Protein AF-0000000076746349 (afdb_homodimer)

Structure (mmCIF, N/CA/C/O backbone):
data_AF-0000000076746349-model_v1
#
loop_
_entity.id
_entity.type
_entity.pdbx_description
1 polymer 'Uncharacterized protein'
#
loop_
_atom_site.group_PDB
_atom_site.id
_atom_site.type_symbol
_atom_site.label_atom_id
_atom_site.label_alt_id
_atom_site.label_comp_id
_atom_site.label_asym_id
_atom_site.label_entity_id
_atom_site.label_seq_id
_atom_site.pdbx_PDB_ins_code
_atom_site.Cartn_x
_atom_site.Cartn_y
_atom_site.Cartn_z
_atom_site.occupancy
_atom_site.B_iso_or_equiv
_atom_site.auth_seq_id
_atom_site.auth_comp_id
_atom_site.auth_asym_id
_atom_site.auth_atom_id
_atom_site.pdbx_PDB_model_num
ATOM 1 N N . MET A 1 1 ? 0.681 9.453 -6.449 1 87.06 1 MET A N 1
ATOM 2 C CA . MET A 1 1 ? 1.159 9.273 -5.082 1 87.06 1 MET A CA 1
ATOM 3 C C . MET A 1 1 ? 0.667 10.398 -4.18 1 87.06 1 MET A C 1
ATOM 5 O O . MET A 1 1 ? 0.615 11.555 -4.598 1 87.06 1 MET A O 1
ATOM 9 N N . ARG A 1 2 ? 0.212 10.047 -2.965 1 94.62 2 ARG A N 1
ATOM 10 C CA . ARG A 1 2 ? -0.227 11.023 -1.977 1 94.62 2 ARG A CA 1
ATOM 11 C C . ARG A 1 2 ? 0.853 11.266 -0.928 1 94.62 2 ARG A C 1
ATOM 13 O O . ARG A 1 2 ? 1.849 10.547 -0.876 1 94.62 2 ARG A O 1
ATOM 20 N N . TYR A 1 3 ? 0.626 12.414 -0.069 1 97.38 3 TYR A N 1
ATOM 21 C CA . TYR A 1 3 ? 1.708 12.758 0.847 1 97.38 3 TYR A CA 1
ATOM 22 C C . TYR A 1 3 ? 1.157 13.25 2.182 1 97.38 3 TYR A C 1
ATOM 24 O O . TYR A 1 3 ? 0.207 14.031 2.219 1 97.38 3 TYR A O 1
ATOM 32 N N . LEU A 1 4 ? 1.759 12.781 3.188 1 97.56 4 LEU A N 1
ATOM 33 C CA . LEU A 1 4 ? 1.551 13.336 4.52 1 97.56 4 LEU A CA 1
ATOM 34 C C . LEU A 1 4 ? 2.557 14.453 4.809 1 97.56 4 LEU A C 1
ATOM 36 O O . LEU A 1 4 ? 3.691 14.406 4.328 1 97.56 4 LEU A O 1
ATOM 40 N N . LEU A 1 5 ? 2.16 15.414 5.562 1 97.12 5 LEU A N 1
ATOM 41 C CA . LEU A 1 5 ? 3.043 16.469 6.059 1 97.12 5 LEU A CA 1
ATOM 42 C C . LEU A 1 5 ? 3.467 16.188 7.496 1 97.12 5 LEU A C 1
ATOM 44 O O . LEU A 1 5 ? 2.621 15.938 8.359 1 97.12 5 LEU A O 1
ATOM 48 N N . THR A 1 6 ? 4.754 16.219 7.703 1 97.19 6 THR A N 1
ATOM 49 C CA . THR A 1 6 ? 5.254 15.852 9.023 1 97.19 6 THR A CA 1
ATOM 50 C C . THR A 1 6 ? 6.309 16.844 9.5 1 97.19 6 THR A C 1
ATOM 52 O O . THR A 1 6 ? 6.832 17.625 8.711 1 97.19 6 THR A O 1
ATOM 55 N N . THR A 1 7 ? 6.566 16.812 10.797 1 96.69 7 THR A N 1
ATOM 56 C CA . THR A 1 7 ? 7.699 17.547 11.344 1 96.69 7 THR A CA 1
ATOM 57 C C . THR A 1 7 ? 9.016 16.906 10.93 1 96.69 7 THR A C 1
ATOM 59 O O . THR A 1 7 ? 9.031 15.82 10.352 1 96.69 7 THR A O 1
ATOM 62 N N . VAL A 1 8 ? 10.141 17.547 11.188 1 93.88 8 VAL A N 1
ATOM 63 C CA . VAL A 1 8 ? 11.445 17.125 10.68 1 93.88 8 VAL A CA 1
ATOM 64 C C . VAL A 1 8 ? 12.109 16.172 11.664 1 93.88 8 VAL A C 1
ATOM 66 O O . VAL A 1 8 ? 13.148 15.578 11.367 1 93.88 8 VAL A O 1
ATOM 69 N N . HIS A 1 9 ? 11.484 15.859 12.727 1 90.06 9 HIS A N 1
ATOM 70 C CA . HIS A 1 9 ? 12.039 14.977 13.742 1 90.06 9 HIS A CA 1
ATOM 71 C C . HIS A 1 9 ? 12.18 13.555 13.219 1 90.06 9 HIS A C 1
ATOM 73 O O . HIS A 1 9 ? 11.523 13.18 12.242 1 90.06 9 HIS A O 1
ATOM 79 N N . ARG A 1 10 ? 13.047 12.734 13.883 1 87.38 10 ARG A N 1
ATOM 80 C CA . ARG A 1 10 ? 13.25 11.344 13.5 1 87.38 10 ARG A CA 1
ATOM 81 C C . ARG A 1 10 ? 11.945 10.555 13.562 1 87.38 10 ARG A C 1
ATOM 83 O O . ARG A 1 10 ? 11.586 9.875 12.609 1 87.38 10 ARG A O 1
ATOM 90 N N . ILE A 1 11 ? 11.391 10.656 14.773 1 91 11 ILE A N 1
ATOM 91 C CA . ILE A 1 11 ? 10.016 10.18 14.859 1 91 11 ILE A CA 1
ATOM 92 C C . ILE A 1 11 ? 9.055 11.336 14.586 1 91 11 ILE A C 1
ATOM 94 O O . ILE A 1 11 ? 8.891 12.234 15.422 1 91 11 ILE A O 1
ATOM 98 N N . PRO A 1 12 ? 8.461 11.266 13.422 1 95.25 12 PRO A N 1
ATOM 99 C CA . PRO A 1 12 ? 7.73 12.453 12.984 1 95.25 12 PRO A CA 1
ATOM 100 C C . PRO A 1 12 ? 6.418 12.648 13.734 1 95.25 12 PRO A C 1
ATOM 102 O O . PRO A 1 12 ? 5.824 11.68 14.219 1 95.25 12 PRO A O 1
ATOM 105 N N . LYS A 1 13 ? 6.059 13.844 13.922 1 97.19 13 LYS A N 1
ATOM 106 C CA . LYS A 1 13 ? 4.684 14.242 14.203 1 97.19 13 LYS A CA 1
ATOM 107 C C . LYS A 1 13 ? 3.965 14.664 12.922 1 97.19 13 LYS A C 1
ATOM 109 O O . LYS A 1 13 ? 4.605 14.969 11.914 1 97.19 13 LYS A O 1
ATOM 114 N N . PHE A 1 14 ? 2.658 14.633 12.953 1 97.94 14 PHE A N 1
ATOM 115 C CA . PHE A 1 14 ? 1.919 14.82 11.711 1 97.94 14 PHE A CA 1
ATOM 116 C C . PHE A 1 14 ? 1.098 16.109 11.758 1 97.94 14 PHE A C 1
ATOM 118 O O . PHE A 1 14 ? 0.479 16.422 12.781 1 97.94 14 PHE A O 1
ATOM 125 N N . TYR A 1 15 ? 1.071 16.828 10.672 1 96.75 15 TYR A N 1
ATOM 126 C CA . TYR A 1 15 ? 0.277 18.047 10.594 1 96.75 15 TYR A CA 1
ATOM 127 C C . TYR A 1 15 ? -1.139 17.75 10.109 1 96.75 15 TYR A C 1
ATOM 129 O O . TYR A 1 15 ? -1.328 17.031 9.133 1 96.75 15 TYR A O 1
ATOM 137 N N . LYS A 1 16 ? -2.084 18.375 10.773 1 95.5 16 LYS A N 1
ATOM 138 C CA . LYS A 1 16 ? -3.443 18.469 10.25 1 95.5 16 LYS A CA 1
ATOM 139 C C . LYS A 1 16 ? -3.551 19.578 9.203 1 95.5 16 LYS A C 1
ATOM 141 O O . LYS A 1 16 ? -2.629 20.391 9.047 1 95.5 16 LYS A O 1
ATOM 146 N N . PRO A 1 17 ? -4.66 19.562 8.523 1 93.06 17 PRO A N 1
ATOM 147 C CA . PRO A 1 17 ? -4.816 20.609 7.504 1 93.06 17 PRO A CA 1
ATOM 148 C C . PRO A 1 17 ? -4.785 22.016 8.094 1 93.06 17 PRO A C 1
ATOM 150 O O . PRO A 1 17 ? -4.453 22.969 7.387 1 93.06 17 PRO A O 1
ATOM 153 N N . ASP A 1 18 ? -5.023 22.172 9.336 1 92.81 18 ASP A N 1
ATOM 154 C CA . ASP A 1 18 ? -5.078 23.5 9.953 1 92.81 18 ASP A CA 1
ATOM 155 C C . ASP A 1 18 ? -3.74 23.859 10.602 1 92.81 18 ASP A C 1
ATOM 157 O O . ASP A 1 18 ? -3.613 24.906 11.227 1 92.81 18 ASP A O 1
ATOM 161 N N . GLY A 1 19 ? -2.869 22.969 10.531 1 93.25 19 GLY A N 1
ATOM 162 C CA . GLY A 1 19 ? -1.534 23.25 11.023 1 93.25 19 GLY A CA 1
ATOM 163 C C . GLY A 1 19 ? -1.271 22.672 12.406 1 93.25 19 GLY A C 1
ATOM 164 O O . GLY A 1 19 ? -0.132 22.672 12.875 1 93.25 19 GLY A O 1
ATOM 165 N N . SER A 1 20 ? -2.363 22.234 13.062 1 95.75 20 SER A N 1
ATOM 166 C CA . SER A 1 20 ? -2.139 21.594 14.352 1 95.75 20 SER A CA 1
ATOM 167 C C . SER A 1 20 ? -1.398 20.266 14.188 1 95.75 20 SER A C 1
ATOM 169 O O . SER A 1 20 ? -1.415 19.672 13.109 1 95.75 20 SER A O 1
ATOM 171 N N . ILE A 1 21 ? -0.766 19.812 15.297 1 96.44 21 ILE A N 1
ATOM 172 C CA . ILE A 1 21 ? 0.129 18.656 15.219 1 96.44 21 ILE A CA 1
ATOM 173 C C . ILE A 1 21 ? -0.468 17.484 16 1 96.44 21 ILE A C 1
ATOM 175 O O . ILE A 1 21 ? -1.033 17.672 17.078 1 96.44 21 ILE A O 1
ATOM 179 N N . VAL A 1 22 ? -0.381 16.344 15.414 1 97.5 22 VAL A N 1
ATOM 180 C CA . VAL A 1 22 ? -0.792 15.094 16.047 1 97.5 22 VAL A CA 1
ATOM 181 C C . VAL A 1 22 ? 0.432 14.211 16.297 1 97.5 22 VAL A C 1
ATOM 183 O O . VAL A 1 22 ? 1.255 14.016 15.391 1 97.5 22 VAL A O 1
ATOM 186 N N . GLU A 1 23 ? 0.512 13.82 17.578 1 95.69 23 GLU A N 1
ATOM 187 C CA . GLU A 1 23 ? 1.526 12.828 17.922 1 95.69 23 GLU A CA 1
ATOM 188 C C . GLU A 1 23 ? 0.912 11.445 18.094 1 95.69 23 GLU A C 1
ATOM 190 O O . GLU A 1 23 ? -0.078 11.281 18.812 1 95.69 23 GLU A O 1
ATOM 195 N N . LEU A 1 24 ? 1.424 10.547 17.281 1 95.06 24 LEU A N 1
ATOM 196 C CA . LEU A 1 24 ? 0.91 9.188 17.312 1 95.06 24 LEU A CA 1
ATOM 197 C C . LEU A 1 24 ? 2.051 8.172 17.312 1 95.06 24 LEU A C 1
ATOM 199 O O . LEU A 1 24 ? 3.006 8.312 16.547 1 95.06 24 LEU A O 1
ATOM 203 N N . GLU A 1 25 ? 1.941 7.277 18.266 1 93.94 25 GLU A N 1
ATOM 204 C CA . GLU A 1 25 ? 2.92 6.191 18.266 1 93.94 25 GLU A CA 1
ATOM 205 C C . GLU A 1 25 ? 2.584 5.141 17.219 1 93.94 25 GLU A C 1
ATOM 207 O O . GLU A 1 25 ? 1.577 4.438 17.328 1 93.94 25 GLU A O 1
ATOM 212 N N . LEU A 1 26 ? 3.426 5.129 16.203 1 95 26 LEU A N 1
ATOM 213 C CA . LEU A 1 26 ? 3.264 4.137 15.148 1 95 26 LEU A CA 1
ATOM 214 C C . LEU A 1 26 ? 4.27 3 15.312 1 95 26 LEU A C 1
ATOM 216 O O . LEU A 1 26 ? 5.242 3.133 16.062 1 95 26 LEU A O 1
ATOM 220 N N . ASP A 1 27 ? 3.963 1.914 14.719 1 93.25 27 ASP A N 1
ATOM 221 C CA . ASP A 1 27 ? 4.844 0.751 14.75 1 93.25 27 ASP A CA 1
ATOM 222 C C . ASP A 1 27 ? 5.887 0.817 13.641 1 93.25 27 ASP A C 1
ATOM 224 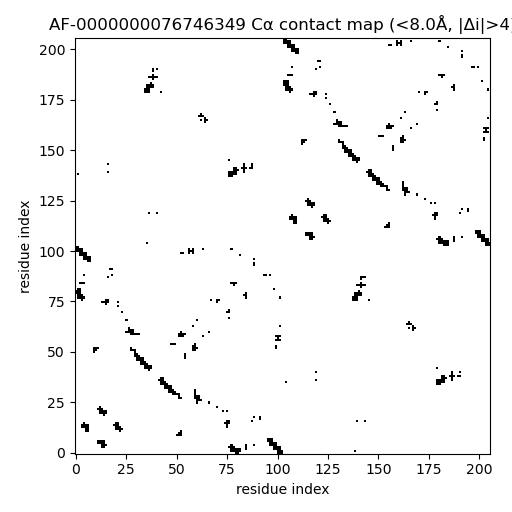O O . ASP A 1 27 ? 5.727 0.176 12.594 1 93.25 27 ASP A O 1
ATOM 228 N N . TYR A 1 28 ? 6.969 1.535 13.898 1 94.19 28 TYR A N 1
ATOM 229 C CA . TYR A 1 28 ? 8.039 1.699 12.922 1 94.19 28 TYR A CA 1
ATOM 230 C C . TYR A 1 28 ? 8.922 0.458 12.867 1 94.19 28 TYR A C 1
ATOM 232 O O . TYR A 1 28 ? 9.156 -0.192 13.891 1 94.19 28 TYR A O 1
ATOM 240 N N . LEU A 1 29 ? 9.398 0.268 11.695 1 92.06 29 LEU A N 1
ATOM 241 C CA . LEU A 1 29 ? 10.297 -0.857 11.461 1 92.06 29 LEU A CA 1
ATOM 242 C C . LEU A 1 29 ? 11.688 -0.371 11.047 1 92.06 29 LEU A C 1
ATOM 244 O O . LEU A 1 29 ? 11.812 0.632 10.344 1 92.06 29 LEU A O 1
ATOM 248 N N . GLU A 1 30 ? 12.688 -1.033 11.492 1 90.75 30 GLU A N 1
ATOM 249 C CA . GLU A 1 30 ? 14.047 -0.706 11.07 1 90.75 30 GLU A CA 1
ATOM 250 C C . GLU A 1 30 ? 14.312 -1.209 9.656 1 90.75 30 GLU A C 1
ATOM 252 O O . GLU A 1 30 ? 15.18 -0.677 8.953 1 90.75 30 GLU A O 1
ATOM 257 N N . ASN A 1 31 ? 13.586 -2.271 9.367 1 90.31 31 ASN A N 1
ATOM 258 C CA . ASN A 1 31 ? 13.75 -2.832 8.031 1 90.31 31 ASN A CA 1
ATOM 259 C C . ASN A 1 31 ? 12.445 -3.439 7.52 1 90.31 31 ASN A C 1
ATOM 261 O O . ASN A 1 31 ? 11.586 -3.83 8.312 1 90.31 31 ASN A O 1
ATOM 265 N N . LYS A 1 32 ? 12.289 -3.367 6.156 1 88.56 32 LYS A N 1
ATOM 266 C CA . LYS A 1 32 ? 11.234 -4.062 5.434 1 88.56 32 LYS A CA 1
ATOM 267 C C . LYS A 1 32 ? 11.805 -4.93 4.316 1 88.56 32 LYS A C 1
ATOM 269 O O . LYS A 1 32 ? 12.75 -4.523 3.629 1 88.56 32 LYS A O 1
ATOM 274 N N . THR A 1 33 ? 11.328 -6.105 4.277 1 89.25 33 THR A N 1
ATOM 275 C CA . THR A 1 33 ? 11.766 -6.984 3.197 1 89.25 33 THR A CA 1
ATOM 276 C C . THR A 1 33 ? 10.703 -7.062 2.104 1 89.25 33 THR A C 1
ATOM 278 O O . THR A 1 33 ? 9.539 -7.34 2.381 1 89.25 33 THR A O 1
ATOM 281 N N . ILE A 1 34 ? 11.141 -6.715 0.921 1 88.31 34 ILE A N 1
ATOM 282 C CA . ILE A 1 34 ? 10.266 -6.848 -0.244 1 88.31 34 ILE A CA 1
ATOM 283 C C . ILE A 1 34 ? 10.703 -8.047 -1.08 1 88.31 34 ILE A C 1
ATOM 285 O O . ILE A 1 34 ? 11.852 -8.109 -1.535 1 88.31 34 ILE A O 1
ATOM 289 N N . SER A 1 35 ? 9.797 -8.984 -1.223 1 93.25 35 SER A N 1
ATOM 290 C CA . SER A 1 35 ? 10.078 -10.188 -1.996 1 93.25 35 SER A CA 1
ATOM 291 C C . SER A 1 35 ? 9.352 -10.172 -3.332 1 93.25 35 SER A C 1
ATOM 293 O O . SER A 1 35 ? 8.188 -9.773 -3.402 1 93.25 35 SER A O 1
ATOM 295 N N . SER A 1 36 ? 10.062 -10.477 -4.355 1 95.5 36 SER A N 1
ATOM 296 C CA . SER A 1 36 ? 9.445 -1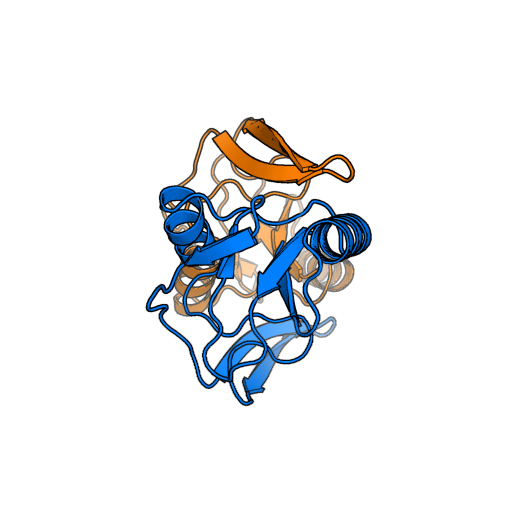0.531 -5.676 1 95.5 36 SER A CA 1
ATOM 297 C C . SER A 1 36 ? 10.141 -11.555 -6.57 1 95.5 36 SER A C 1
ATOM 299 O O . SER A 1 36 ? 11.297 -11.906 -6.332 1 95.5 36 SER A O 1
ATOM 301 N N . ILE A 1 37 ? 9.445 -12.047 -7.559 1 95.81 37 ILE A N 1
ATOM 302 C CA . ILE A 1 37 ? 9.969 -12.977 -8.547 1 95.81 37 ILE A CA 1
ATOM 303 C C . ILE A 1 37 ? 10.367 -12.219 -9.812 1 95.81 37 ILE A C 1
ATOM 305 O O . ILE A 1 37 ? 9.578 -11.445 -10.352 1 95.81 37 ILE A O 1
ATOM 309 N N . ASP A 1 38 ? 11.555 -12.469 -10.305 1 92.19 38 ASP A N 1
ATOM 310 C CA . ASP A 1 38 ? 12.031 -11.727 -11.469 1 92.19 38 ASP A CA 1
ATOM 311 C C . ASP A 1 38 ? 11.633 -12.43 -12.766 1 92.19 38 ASP A C 1
ATOM 313 O O . ASP A 1 38 ? 10.875 -13.398 -12.742 1 92.19 38 ASP A O 1
ATOM 317 N N . GLU A 1 39 ? 12.102 -11.93 -13.875 1 87.44 39 GLU A N 1
ATOM 318 C CA . GLU A 1 39 ? 11.695 -12.391 -15.203 1 87.44 39 GLU A CA 1
ATOM 319 C C . GLU A 1 39 ? 12.18 -13.812 -15.461 1 87.44 39 GLU A C 1
ATOM 321 O O . GLU A 1 39 ? 11.664 -14.5 -16.344 1 87.44 39 GLU A O 1
ATOM 326 N N . HIS A 1 40 ? 13.18 -14.227 -14.734 1 87.06 40 HIS A N 1
ATOM 327 C CA . HIS A 1 40 ? 13.742 -15.562 -14.922 1 87.06 40 HIS A CA 1
ATOM 328 C C . HIS A 1 40 ? 13.141 -16.562 -13.93 1 87.06 40 HIS A C 1
ATOM 330 O O . HIS A 1 40 ? 13.531 -17.719 -13.906 1 87.06 40 HIS A O 1
ATOM 336 N N . GLY A 1 41 ? 12.18 -16.047 -13.117 1 86.19 41 GLY A N 1
ATOM 337 C CA . GLY A 1 41 ? 11.492 -16.922 -12.18 1 86.19 41 GLY A CA 1
ATOM 338 C C . GLY A 1 41 ? 12.211 -17.078 -10.859 1 86.19 41 GLY A C 1
ATOM 339 O O . GLY A 1 41 ? 11.875 -17.953 -10.055 1 86.19 41 GLY A O 1
ATOM 340 N N . HIS A 1 42 ? 13.148 -16.156 -10.656 1 92.06 42 HIS A N 1
ATOM 341 C CA . HIS A 1 42 ? 13.922 -16.234 -9.422 1 92.06 42 HIS A CA 1
ATOM 342 C C . HIS A 1 42 ? 13.328 -15.32 -8.352 1 92.06 42 HIS A C 1
ATOM 344 O O . HIS A 1 42 ? 13 -14.164 -8.625 1 92.06 42 HIS A O 1
ATOM 350 N N . LEU A 1 43 ? 13.219 -15.898 -7.176 1 94 43 LEU A N 1
ATOM 351 C CA . LEU A 1 43 ? 12.742 -15.133 -6.027 1 94 43 LEU A CA 1
ATOM 352 C C . LEU A 1 43 ? 13.852 -14.258 -5.457 1 94 43 LEU A C 1
ATOM 354 O O . LEU A 1 43 ? 14.945 -14.75 -5.16 1 94 43 LEU A O 1
ATOM 358 N N . ASN A 1 44 ? 13.602 -13.031 -5.441 1 94.5 44 ASN A N 1
ATOM 359 C CA . ASN A 1 44 ? 14.531 -12.062 -4.875 1 94.5 44 ASN A CA 1
ATOM 360 C C . ASN A 1 44 ? 13.953 -11.391 -3.631 1 94.5 44 ASN A C 1
ATOM 362 O O . ASN A 1 44 ? 12.758 -11.07 -3.588 1 94.5 44 ASN A O 1
ATOM 366 N N . HIS A 1 45 ? 14.734 -11.289 -2.598 1 93.06 45 HIS A N 1
ATOM 367 C CA . HIS A 1 45 ? 14.398 -10.562 -1.379 1 93.06 45 HIS A CA 1
ATOM 368 C C . HIS A 1 45 ? 15.242 -9.297 -1.25 1 93.06 45 HIS A C 1
ATOM 370 O O . HIS A 1 45 ? 16.469 -9.359 -1.252 1 93.06 45 HIS A O 1
ATOM 376 N N . VAL A 1 46 ? 14.586 -8.203 -1.271 1 89.56 46 VAL A N 1
ATOM 377 C CA . VAL A 1 46 ? 15.273 -6.93 -1.091 1 89.56 46 VAL A CA 1
ATOM 378 C C . VAL A 1 46 ? 14.969 -6.367 0.295 1 89.56 46 VAL A C 1
ATOM 380 O O . VAL A 1 46 ? 13.805 -6.191 0.657 1 89.56 46 VAL A O 1
ATOM 383 N N . LYS A 1 47 ? 15.953 -6.238 1.058 1 91.19 47 LYS A N 1
ATOM 384 C CA . LYS A 1 47 ? 15.805 -5.629 2.375 1 91.19 47 LYS A CA 1
ATOM 385 C C . LYS A 1 47 ? 16 -4.117 2.309 1 91.19 47 LYS A C 1
ATOM 387 O O . LYS A 1 47 ? 17.047 -3.643 1.846 1 91.19 47 LYS A O 1
ATOM 392 N N . ILE A 1 48 ? 14.969 -3.48 2.607 1 88.06 48 ILE A N 1
ATOM 393 C CA . ILE A 1 48 ? 15.023 -2.025 2.697 1 88.06 48 ILE A CA 1
ATOM 394 C C . ILE A 1 48 ? 15.211 -1.606 4.152 1 88.06 48 ILE A C 1
ATOM 396 O O . ILE A 1 48 ? 14.359 -1.881 5.004 1 88.06 48 ILE A O 1
ATOM 400 N N . GLY A 1 49 ? 16.344 -1.153 4.453 1 86.31 49 GLY A N 1
ATOM 401 C CA . GLY A 1 49 ? 16.641 -0.765 5.82 1 86.31 49 GLY A CA 1
ATOM 402 C C . GLY A 1 49 ? 17.188 0.643 5.934 1 86.31 49 GLY A C 1
ATOM 403 O O . GLY A 1 49 ? 17.766 1.173 4.973 1 86.31 49 GLY A O 1
ATOM 404 N N . GLY A 1 50 ? 17 1.264 6.879 1 84.88 50 GLY A N 1
ATOM 405 C CA . GLY A 1 50 ? 17.469 2.604 7.195 1 84.88 50 GLY A CA 1
ATOM 406 C C . GLY A 1 50 ? 16.812 3.195 8.422 1 84.88 50 GLY A C 1
ATOM 407 O O . GLY A 1 50 ? 16.172 2.479 9.195 1 84.88 50 GLY A O 1
ATOM 408 N N . THR A 1 51 ? 17.047 4.414 8.648 1 85.25 51 THR A N 1
ATOM 409 C CA . THR A 1 51 ? 16.453 5.109 9.781 1 85.25 51 THR A CA 1
ATOM 410 C C . THR A 1 51 ? 15.023 5.539 9.469 1 85.25 51 THR A C 1
ATOM 412 O O . THR A 1 51 ? 14.781 6.227 8.469 1 85.25 51 THR A O 1
ATOM 415 N N . PRO A 1 52 ? 14.133 4.949 10.32 1 86.25 52 PRO A N 1
ATOM 416 C CA . PRO A 1 52 ? 12.773 5.457 10.117 1 86.25 52 PRO A CA 1
ATOM 417 C C . PRO A 1 52 ? 12.719 6.98 10.07 1 86.25 52 PRO A C 1
ATOM 419 O O . PRO A 1 52 ? 13.617 7.652 10.57 1 86.25 52 PRO A O 1
ATOM 422 N N . PRO A 1 53 ? 11.656 7.695 9.336 1 92.25 53 PRO A N 1
ATOM 423 C CA . PRO A 1 53 ? 10.375 7.043 9.039 1 92.25 53 PRO A CA 1
ATOM 424 C C . PRO A 1 53 ? 10.32 6.465 7.625 1 92.25 53 PRO A C 1
ATOM 426 O O . PRO A 1 53 ? 9.453 5.645 7.32 1 92.25 53 PRO A O 1
ATOM 429 N N . CYS A 1 54 ? 11.305 6.961 6.684 1 92.38 54 CYS A N 1
ATOM 430 C CA . CYS A 1 54 ? 11.211 6.547 5.289 1 92.38 54 CYS A CA 1
ATOM 431 C C . CYS A 1 54 ? 12.586 6.215 4.727 1 92.38 54 CYS A C 1
ATOM 433 O O . CYS A 1 54 ? 13.578 6.844 5.094 1 92.38 54 CYS A O 1
ATOM 435 N N . VAL A 1 55 ? 12.633 5.273 3.914 1 89.56 55 VAL A N 1
ATOM 436 C CA . VAL A 1 55 ? 13.766 5.016 3.025 1 89.56 55 VAL A CA 1
ATOM 437 C C . VAL A 1 55 ? 13.305 5.086 1.572 1 89.56 55 VAL A C 1
ATOM 439 O O . VAL A 1 55 ? 12.508 4.258 1.123 1 89.56 55 VAL A O 1
ATOM 442 N N . GLY A 1 56 ? 13.805 6.129 0.917 1 84.44 56 GLY A N 1
ATOM 443 C CA . GLY A 1 56 ? 13.195 6.387 -0.378 1 84.44 56 GLY A CA 1
ATOM 444 C C . GLY A 1 56 ? 11.711 6.688 -0.292 1 84.44 56 GLY A C 1
ATOM 445 O O . GLY A 1 56 ? 11.297 7.566 0.469 1 84.44 56 GLY A O 1
ATOM 446 N N . ASN A 1 57 ? 10.883 5.949 -0.996 1 85.5 57 ASN A N 1
ATOM 447 C CA . ASN A 1 57 ? 9.438 6.176 -0.996 1 85.5 57 ASN A CA 1
ATOM 448 C C . ASN A 1 57 ? 8.711 5.141 -0.145 1 85.5 57 ASN A C 1
ATOM 450 O O . ASN A 1 57 ? 7.488 4.996 -0.249 1 85.5 57 ASN A O 1
ATOM 454 N N . VAL A 1 58 ? 9.555 4.484 0.651 1 88.81 58 VAL A N 1
ATOM 455 C CA . VAL A 1 58 ? 8.953 3.434 1.467 1 88.81 58 VAL A CA 1
ATOM 456 C C . VAL A 1 58 ? 8.812 3.918 2.908 1 88.81 58 VAL A C 1
ATOM 458 O O . VAL A 1 58 ? 9.805 4.25 3.559 1 88.81 58 VAL A O 1
ATOM 461 N N . TRP A 1 59 ? 7.59 4.012 3.33 1 93.25 59 TRP A N 1
ATOM 462 C CA . TRP A 1 59 ? 7.305 4.309 4.73 1 93.25 59 TRP A CA 1
ATOM 463 C C . TRP A 1 59 ? 7.543 3.084 5.605 1 93.25 59 TRP A C 1
ATOM 465 O O . TRP A 1 59 ? 6.938 2.033 5.391 1 93.25 59 TRP A O 1
ATOM 475 N N . LEU A 1 60 ? 8.461 3.197 6.559 1 93.81 60 LEU A N 1
ATOM 476 C CA . LEU A 1 60 ? 8.938 2.061 7.336 1 93.81 60 LEU A CA 1
ATOM 477 C C . LEU A 1 60 ? 8.047 1.818 8.547 1 93.81 60 LEU A C 1
ATOM 479 O O . LEU A 1 60 ? 8.508 1.877 9.688 1 93.81 60 LEU A O 1
ATOM 483 N N . VAL A 1 61 ? 6.805 1.496 8.234 1 93.88 61 VAL A N 1
ATOM 484 C CA . VAL A 1 61 ? 5.848 1.114 9.266 1 93.88 61 VAL A CA 1
ATOM 485 C C . VAL A 1 61 ? 5.344 -0.303 9.008 1 93.88 61 VAL A C 1
ATOM 487 O O . VAL A 1 61 ? 5.465 -0.816 7.891 1 93.88 61 VAL A O 1
ATOM 490 N N . SER A 1 62 ? 4.793 -0.986 10.023 1 90.38 62 SER A N 1
ATOM 491 C CA . SER A 1 62 ? 4.32 -2.361 9.914 1 90.38 62 SER A CA 1
ATOM 492 C C . SER A 1 62 ? 3.174 -2.469 8.914 1 90.38 62 SER A C 1
ATOM 494 O O . SER A 1 62 ? 3.084 -3.447 8.164 1 90.38 62 SER A O 1
ATOM 496 N N . SER A 1 63 ? 2.252 -1.479 8.938 1 89.81 63 SER A N 1
ATOM 497 C CA . SER A 1 63 ? 1.131 -1.412 8.008 1 89.81 63 SER A CA 1
ATOM 498 C C . SER A 1 63 ? 0.797 0.031 7.645 1 89.81 63 SER A C 1
ATOM 500 O O . SER A 1 63 ? 0.36 0.805 8.5 1 89.81 63 SER A O 1
ATOM 502 N N . VAL A 1 64 ? 0.938 0.279 6.348 1 92.12 64 VAL A N 1
ATOM 503 C CA . VAL A 1 64 ? 0.624 1.62 5.863 1 92.12 64 VAL A CA 1
ATOM 504 C C . VAL A 1 64 ? -0.868 1.896 6.039 1 92.12 64 VAL A C 1
ATOM 506 O O . VAL A 1 64 ? -1.257 2.967 6.508 1 92.12 64 VAL A O 1
ATOM 509 N N . GLU A 1 65 ? -1.686 0.905 5.73 1 89.62 65 GLU A N 1
ATOM 510 C CA . GLU A 1 65 ? -3.135 1.064 5.809 1 89.62 65 GLU A CA 1
ATOM 511 C C . GLU A 1 65 ? -3.582 1.321 7.246 1 89.62 65 GLU A C 1
ATOM 513 O O . GLU A 1 65 ? -4.41 2.199 7.496 1 89.62 65 GLU A O 1
ATOM 518 N N . GLU A 1 66 ? -3.01 0.564 8.125 1 90.12 66 GLU A N 1
ATOM 519 C CA . GLU A 1 66 ? -3.355 0.749 9.531 1 90.12 66 GLU A CA 1
ATOM 520 C C . GLU A 1 66 ? -2.889 2.109 10.039 1 90.12 66 GLU A C 1
ATOM 522 O O . GLU A 1 66 ? -3.607 2.781 10.781 1 90.12 66 GLU A O 1
ATOM 527 N N . SER A 1 67 ? -1.704 2.488 9.664 1 94.81 67 SER A N 1
ATOM 528 C CA . SER A 1 67 ? -1.163 3.783 10.062 1 94.81 67 SER A CA 1
ATOM 529 C C . SER A 1 67 ? -2.033 4.926 9.555 1 94.81 67 SER A C 1
ATOM 531 O O . SER A 1 67 ? -2.348 5.855 10.305 1 94.81 67 SER A O 1
ATOM 533 N N . LEU A 1 68 ? -2.438 4.797 8.312 1 95 68 LEU A N 1
ATOM 534 C CA . LEU A 1 68 ? -3.283 5.828 7.719 1 95 68 LEU A CA 1
ATOM 535 C C . LEU A 1 68 ? -4.645 5.871 8.406 1 95 68 LEU A C 1
ATOM 537 O O . LEU A 1 68 ? -5.223 6.945 8.578 1 95 68 LEU A O 1
ATOM 541 N N . SER A 1 69 ? -5.145 4.703 8.75 1 93.44 69 SER A N 1
ATOM 542 C CA . SER A 1 69 ? -6.422 4.645 9.445 1 93.44 69 SER A CA 1
ATOM 543 C C . SER A 1 69 ? -6.344 5.34 10.805 1 93.44 69 SER A C 1
ATOM 545 O O . SER A 1 69 ? -7.219 6.137 11.148 1 93.44 69 SER A O 1
ATOM 547 N N . CYS A 1 70 ? -5.285 5.098 11.523 1 96 70 CYS A N 1
ATOM 548 C CA . CYS A 1 70 ? -5.082 5.727 12.828 1 96 70 CYS A CA 1
ATOM 549 C C . CYS A 1 70 ? -4.969 7.242 12.688 1 96 70 CYS A C 1
ATOM 551 O O . CYS A 1 70 ? -5.547 7.988 13.477 1 96 70 CYS A O 1
ATOM 553 N N . LEU A 1 71 ? -4.223 7.672 11.703 1 97.31 71 LEU A N 1
ATOM 554 C CA . LEU A 1 71 ? -4.043 9.102 11.469 1 97.31 71 LEU A CA 1
ATOM 555 C C . LEU A 1 71 ? -5.363 9.758 11.086 1 97.31 71 LEU A C 1
ATOM 557 O O . LEU A 1 71 ? -5.68 10.852 11.57 1 97.31 71 LEU A O 1
ATOM 561 N N . SER A 1 72 ? -6.094 9.062 10.258 1 95.25 72 SER A N 1
ATOM 562 C CA . SER A 1 72 ? -7.387 9.594 9.836 1 95.25 72 SER A CA 1
ATOM 563 C C . SER A 1 72 ? -8.328 9.773 11.023 1 95.25 72 SER A C 1
ATOM 565 O O . SER A 1 72 ? -9.086 10.734 11.078 1 95.25 72 SER A O 1
ATOM 567 N N . ASP A 1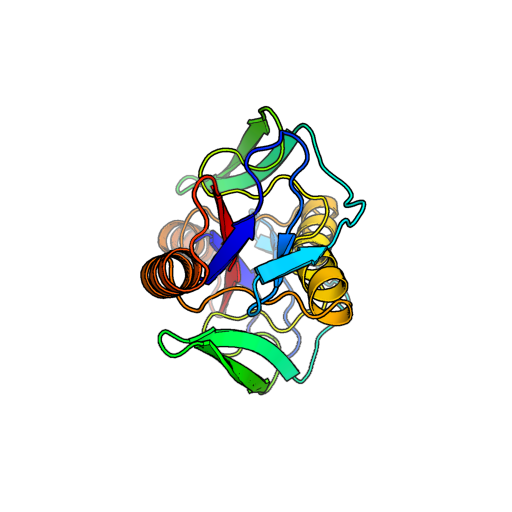 73 ? -8.312 8.859 11.953 1 95.62 73 ASP A N 1
ATOM 568 C CA . ASP A 1 73 ? -9.125 8.938 13.164 1 95.62 73 ASP A CA 1
ATOM 569 C C . ASP A 1 73 ? -8.781 10.18 13.977 1 95.62 73 ASP A C 1
ATOM 571 O O . ASP A 1 73 ? -9.602 10.656 14.766 1 95.62 73 ASP A O 1
ATOM 575 N N . LEU A 1 74 ? -7.594 10.695 13.703 1 97 74 LEU A N 1
ATOM 576 C CA . LEU A 1 74 ? -7.133 11.859 14.453 1 97 74 LEU A CA 1
ATOM 577 C C . LEU A 1 74 ? -7.203 13.117 13.594 1 97 74 LEU A C 1
ATOM 579 O O . LEU A 1 74 ? -6.711 14.18 13.992 1 97 74 LEU A O 1
ATOM 583 N N . GLY A 1 75 ? -7.734 12.961 12.383 1 95.69 75 GLY A N 1
ATOM 584 C CA . GLY A 1 75 ? -7.957 14.109 11.516 1 95.69 75 GLY A CA 1
ATOM 585 C C . GLY A 1 75 ? -6.781 14.406 10.609 1 95.69 75 GLY A C 1
ATOM 586 O O . GLY A 1 75 ? -6.668 15.516 10.078 1 95.69 75 GLY A O 1
ATOM 587 N N . VAL A 1 76 ? -5.836 13.5 10.5 1 97.5 76 VAL A N 1
ATOM 588 C CA . VAL A 1 76 ? -4.691 13.656 9.609 1 97.5 76 VAL A CA 1
ATOM 589 C C . VAL A 1 76 ? -4.938 12.891 8.312 1 97.5 76 VAL A C 1
ATOM 591 O O . VAL A 1 76 ? -5.199 11.68 8.344 1 97.5 76 VAL A O 1
ATOM 594 N N . TYR A 1 77 ? -4.852 13.539 7.172 1 97.38 77 TYR A N 1
ATOM 595 C CA . TYR A 1 77 ? -5.07 12.945 5.855 1 97.38 77 TYR A CA 1
ATOM 596 C C . TYR A 1 77 ? -3.938 13.312 4.902 1 97.38 77 TYR A C 1
ATOM 598 O O . TYR A 1 77 ? -3.377 14.406 4.98 1 97.38 77 TYR A O 1
ATOM 606 N N . PRO A 1 78 ? -3.611 12.398 4.004 1 98 78 PRO A N 1
ATOM 607 C CA . PRO A 1 78 ? -2.629 12.773 2.986 1 98 78 PRO A CA 1
ATOM 608 C C . PRO A 1 78 ? -3.16 13.82 2.01 1 98 78 PRO A C 1
ATOM 610 O O . PRO A 1 78 ? -4.371 13.898 1.78 1 98 78 PRO A O 1
ATOM 613 N N . TYR A 1 79 ? -2.256 14.539 1.493 1 97.88 79 TYR A N 1
ATOM 614 C CA . TYR A 1 79 ? -2.549 15.445 0.386 1 97.88 79 TYR A CA 1
ATOM 615 C C . TYR A 1 79 ? -2.514 14.703 -0.946 1 97.88 79 TYR A C 1
ATOM 617 O O . TYR A 1 79 ? -1.749 13.75 -1.113 1 97.88 79 TYR A O 1
ATOM 625 N N . ILE A 1 80 ? -3.256 15.117 -1.933 1 96.12 80 ILE A N 1
ATOM 626 C CA . ILE A 1 80 ? -3.473 14.383 -3.174 1 96.12 80 ILE A CA 1
ATOM 627 C C . ILE A 1 80 ? -2.164 14.289 -3.953 1 96.12 80 ILE A C 1
ATOM 629 O O . ILE A 1 80 ? -1.986 13.383 -4.77 1 96.12 80 ILE A O 1
ATOM 633 N N . ASN A 1 81 ? -1.328 15.219 -3.73 1 95.38 81 ASN A N 1
ATOM 634 C CA . ASN A 1 81 ? 0.014 15.219 -4.305 1 95.38 81 ASN A CA 1
ATOM 635 C C . ASN A 1 81 ? 0.963 16.109 -3.512 1 95.38 81 ASN A C 1
ATOM 637 O O . ASN A 1 81 ? 0.552 16.766 -2.545 1 95.38 81 ASN A O 1
ATOM 641 N N . LYS A 1 82 ? 2.203 16.031 -3.924 1 95.19 82 LYS A N 1
ATOM 642 C CA . LYS A 1 82 ? 3.223 16.766 -3.178 1 95.19 82 LYS A CA 1
ATOM 643 C C . LYS A 1 82 ? 2.99 18.266 -3.268 1 95.19 82 LYS A C 1
ATOM 645 O O . LYS A 1 82 ? 3.229 19 -2.301 1 95.19 82 LYS A O 1
ATOM 650 N N . ALA A 1 83 ? 2.545 18.719 -4.418 1 95.62 83 ALA A N 1
ATOM 651 C CA . ALA A 1 83 ? 2.291 20.141 -4.645 1 95.62 83 ALA A CA 1
ATOM 652 C C . ALA A 1 83 ? 1.216 20.672 -3.697 1 95.62 83 ALA A C 1
ATOM 654 O O . ALA A 1 83 ? 1.345 21.766 -3.146 1 95.62 83 ALA A O 1
ATOM 655 N N . ALA A 1 84 ? 0.182 19.922 -3.525 1 96.25 84 ALA A N 1
ATOM 656 C CA . ALA A 1 84 ? -0.887 20.312 -2.609 1 96.25 84 ALA A CA 1
ATOM 657 C C . ALA A 1 84 ? -0.375 20.391 -1.174 1 96.25 84 ALA A C 1
ATOM 659 O O . ALA A 1 84 ? -0.727 21.312 -0.434 1 96.25 84 ALA A O 1
ATOM 660 N N . ALA A 1 85 ? 0.419 19.453 -0.787 1 97.25 85 ALA A N 1
ATOM 661 C CA . ALA A 1 85 ? 1.009 19.453 0.55 1 97.25 85 ALA A CA 1
ATOM 662 C C . ALA A 1 85 ? 1.861 20.703 0.767 1 97.25 85 ALA A C 1
ATOM 664 O O . ALA A 1 85 ? 1.757 21.359 1.805 1 97.25 85 ALA A O 1
ATOM 665 N N . ARG A 1 86 ? 2.65 21 -0.24 1 95.88 86 ARG A N 1
ATOM 666 C CA . ARG A 1 86 ? 3.529 22.172 -0.178 1 95.88 86 ARG A CA 1
ATOM 667 C C . ARG A 1 86 ? 2.721 23.453 -0.094 1 95.88 86 ARG A C 1
ATOM 669 O O . ARG A 1 86 ? 3.066 24.359 0.668 1 95.88 86 ARG A O 1
ATOM 676 N N . ALA A 1 87 ? 1.722 23.531 -0.89 1 94.75 87 ALA A N 1
ATOM 677 C CA . ALA A 1 87 ? 0.863 24.703 -0.882 1 94.75 87 ALA A CA 1
ATOM 678 C C . ALA A 1 87 ? 0.252 24.938 0.498 1 94.75 87 ALA A C 1
ATOM 680 O O . ALA A 1 87 ? 0.181 26.062 0.975 1 94.75 87 ALA A O 1
ATOM 681 N N . ASN A 1 88 ? -0.15 23.875 1.092 1 94.75 88 ASN A N 1
ATOM 682 C CA . ASN A 1 88 ? -0.734 24 2.424 1 94.75 88 ASN A CA 1
ATOM 683 C C . ASN A 1 88 ? 0.311 24.406 3.459 1 94.75 88 ASN A C 1
ATOM 685 O O 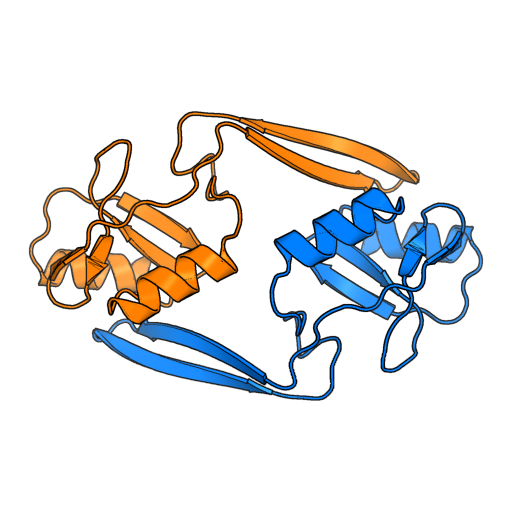. ASN A 1 88 ? 0.034 25.219 4.34 1 94.75 88 ASN A O 1
ATOM 689 N N . ALA A 1 89 ? 1.478 23.797 3.387 1 96 89 ALA A N 1
ATOM 690 C CA . ALA A 1 89 ? 2.561 24.172 4.293 1 96 89 ALA A CA 1
ATOM 691 C C . ALA A 1 89 ? 2.861 25.656 4.203 1 96 89 ALA A C 1
ATOM 693 O O . ALA A 1 89 ? 3.047 26.328 5.223 1 96 89 ALA A O 1
ATOM 694 N N . LYS A 1 90 ? 2.912 26.141 3.002 1 94.5 90 LYS A N 1
ATOM 695 C CA . LYS A 1 90 ? 3.166 27.562 2.777 1 94.5 90 LYS A CA 1
ATOM 696 C C . LYS A 1 90 ? 2.053 28.422 3.377 1 94.5 90 LYS A C 1
ATOM 698 O O . LYS A 1 90 ? 2.324 29.438 4.023 1 94.5 90 LYS A O 1
ATOM 703 N N . ARG A 1 91 ? 0.869 28.047 3.172 1 93.5 91 ARG A N 1
ATOM 704 C CA . ARG A 1 91 ? -0.288 28.766 3.689 1 93.5 91 ARG A CA 1
ATOM 705 C C . ARG A 1 91 ? -0.245 28.859 5.211 1 93.5 91 ARG A C 1
ATOM 707 O O . ARG A 1 91 ? -0.613 29.891 5.789 1 93.5 91 ARG A O 1
ATOM 714 N N . LEU A 1 92 ? 0.21 27.766 5.812 1 93.19 92 LEU A N 1
ATOM 715 C CA . LEU A 1 92 ? 0.266 27.672 7.27 1 93.19 92 LEU A CA 1
ATOM 716 C C . LEU A 1 92 ? 1.515 28.375 7.809 1 93.19 92 LEU A C 1
ATOM 718 O O . LEU A 1 92 ? 1.658 28.547 9.023 1 93.19 92 LEU A O 1
ATOM 722 N N . GLY A 1 93 ? 2.418 28.688 6.906 1 94.75 93 GLY A N 1
ATOM 723 C CA . GLY A 1 93 ? 3.656 29.328 7.324 1 94.75 93 GLY A CA 1
ATOM 724 C C . GLY A 1 93 ? 4.629 28.359 7.984 1 94.75 93 GLY A C 1
ATOM 725 O O . GLY A 1 93 ? 5.391 28.75 8.875 1 94.75 93 GLY A O 1
ATOM 726 N N . LEU A 1 94 ? 4.512 27.109 7.625 1 94.12 94 LEU A N 1
ATOM 727 C CA . LEU A 1 94 ? 5.441 26.141 8.188 1 94.12 94 LEU A CA 1
ATOM 728 C C . LEU A 1 94 ? 6.848 26.359 7.637 1 94.12 94 LEU A C 1
ATOM 730 O O . LEU A 1 94 ? 7.027 26.531 6.43 1 94.12 94 LEU A O 1
ATOM 734 N N . GLN A 1 95 ? 7.75 26.391 8.484 1 91.94 95 GLN A N 1
ATOM 735 C CA . GLN A 1 95 ? 9.125 26.672 8.086 1 91.94 95 GLN A CA 1
ATOM 736 C C . GLN A 1 95 ? 9.898 25.391 7.84 1 91.94 95 GLN A C 1
ATOM 738 O O . GLN A 1 95 ? 10.773 25.328 6.969 1 91.94 95 GLN A O 1
ATOM 743 N N . SER A 1 96 ? 9.695 24.422 8.688 1 93.12 96 SER A N 1
ATOM 744 C CA . SER A 1 96 ? 10.375 23.141 8.57 1 93.12 96 SER A CA 1
ATOM 745 C C . SER A 1 96 ? 9.383 21.969 8.578 1 93.12 96 SER A C 1
ATOM 747 O O . SER A 1 96 ? 8.594 21.844 9.508 1 93.12 96 SER A O 1
ATOM 749 N N . PHE A 1 97 ? 9.391 21.281 7.492 1 96.38 97 PHE A N 1
ATOM 750 C CA . PHE A 1 97 ? 8.492 20.141 7.383 1 96.38 97 PHE A CA 1
ATOM 751 C C . PHE A 1 97 ? 9.039 19.125 6.387 1 96.38 97 PHE A C 1
ATOM 753 O O . PHE A 1 97 ? 9.953 19.422 5.613 1 96.38 97 PHE A O 1
ATOM 760 N N . LYS A 1 98 ? 8.609 17.906 6.441 1 95.94 98 LYS A N 1
ATOM 761 C CA . LYS A 1 98 ? 8.945 16.812 5.523 1 95.94 98 LYS A CA 1
ATOM 762 C C . LYS A 1 98 ? 7.691 16.141 4.984 1 95.94 98 LYS A C 1
ATOM 764 O O . LYS A 1 98 ? 6.578 16.453 5.406 1 95.94 98 LYS A O 1
ATOM 769 N N . TYR A 1 99 ? 7.938 15.289 3.998 1 96.5 99 TYR A N 1
ATOM 770 C CA . TYR A 1 99 ? 6.855 14.547 3.365 1 96.5 99 TYR A CA 1
ATOM 771 C C . TYR A 1 99 ? 7.008 13.047 3.605 1 96.5 99 TYR A C 1
ATOM 773 O O . TYR A 1 99 ? 8.125 12.523 3.605 1 96.5 99 TYR A O 1
ATOM 781 N N . ILE A 1 100 ? 5.914 12.375 3.812 1 96.31 100 ILE A N 1
ATOM 782 C CA . ILE A 1 100 ? 5.875 10.914 3.74 1 96.31 100 ILE A CA 1
ATOM 783 C C . ILE A 1 100 ? 4.957 10.484 2.602 1 96.31 100 ILE A C 1
ATOM 785 O O . ILE A 1 100 ? 3.75 10.742 2.631 1 96.31 100 ILE A O 1
ATOM 789 N N . PRO A 1 101 ? 5.59 9.867 1.639 1 94.94 101 PRO A N 1
ATOM 790 C CA . PRO A 1 101 ? 4.762 9.375 0.537 1 94.94 101 PRO A CA 1
ATOM 791 C C . PRO A 1 101 ? 3.924 8.164 0.927 1 94.94 101 PRO A C 1
ATOM 793 O O . PRO A 1 101 ? 4.398 7.293 1.662 1 94.94 101 PRO A O 1
ATOM 796 N N . VAL A 1 102 ? 2.662 8.148 0.451 1 92.62 102 VAL A N 1
ATOM 797 C CA . VAL A 1 102 ? 1.765 7.016 0.669 1 92.62 102 VAL A CA 1
ATOM 798 C C . VAL A 1 102 ? 0.988 6.719 -0.611 1 92.62 102 VAL A C 1
ATOM 800 O O . VAL A 1 102 ? 0.882 7.574 -1.493 1 92.62 102 VAL A O 1
ATOM 803 N N . PRO A 1 103 ? 0.531 5.414 -0.708 1 82.38 103 PRO A N 1
ATOM 804 C CA . PRO A 1 103 ? -0.236 5.098 -1.915 1 82.38 103 PRO A CA 1
ATOM 805 C C . PRO A 1 103 ? -1.526 5.906 -2.023 1 82.38 103 PRO A C 1
ATOM 807 O O . PRO A 1 103 ? -2.094 6.312 -1.006 1 82.38 103 PRO A O 1
ATOM 810 N N . MET B 1 1 ? 5.543 -1.129 -10.125 1 87 1 MET B N 1
ATOM 811 C CA . MET B 1 1 ? 4.438 -1.905 -9.57 1 87 1 MET B CA 1
ATOM 812 C C . MET B 1 1 ? 4.688 -3.4 -9.734 1 87 1 MET B C 1
ATOM 814 O O . MET B 1 1 ? 5.207 -3.838 -10.766 1 87 1 MET B O 1
ATOM 818 N N . ARG B 1 2 ? 4.395 -4.18 -8.672 1 94.62 2 ARG B N 1
ATOM 819 C CA . ARG B 1 2 ? 4.52 -5.633 -8.711 1 94.62 2 ARG B CA 1
ATOM 820 C C . ARG B 1 2 ? 3.16 -6.293 -8.914 1 94.62 2 ARG B C 1
ATOM 822 O O . ARG B 1 2 ? 2.123 -5.633 -8.828 1 94.62 2 ARG B O 1
ATOM 829 N N . TYR B 1 3 ? 3.213 -7.699 -9.25 1 97.44 3 TYR B N 1
ATOM 830 C CA . TYR B 1 3 ? 1.943 -8.328 -9.594 1 97.44 3 TYR B CA 1
ATOM 831 C C . TYR B 1 3 ? 1.874 -9.75 -9.055 1 97.44 3 TYR B C 1
ATOM 833 O O . TYR B 1 3 ? 2.844 -10.508 -9.156 1 97.44 3 TYR B O 1
ATOM 841 N N . LEU B 1 4 ? 0.765 -10.047 -8.539 1 97.62 4 LEU B N 1
ATOM 842 C CA . LEU B 1 4 ? 0.425 -11.43 -8.211 1 97.62 4 LEU B CA 1
ATOM 843 C C . LEU B 1 4 ? -0.29 -12.094 -9.383 1 97.62 4 LEU B C 1
ATOM 845 O O . LEU B 1 4 ? -1.021 -11.438 -10.125 1 97.62 4 LEU B O 1
ATOM 849 N N . LEU B 1 5 ? -0.085 -13.352 -9.547 1 97.25 5 LEU B N 1
ATOM 850 C CA . LEU B 1 5 ? -0.813 -14.164 -10.508 1 97.25 5 LEU B CA 1
ATOM 851 C C . LEU B 1 5 ? -1.937 -14.938 -9.828 1 97.25 5 LEU B C 1
ATOM 853 O O . LEU B 1 5 ? -1.709 -15.617 -8.828 1 97.25 5 LEU B O 1
ATOM 857 N N . THR B 1 6 ? -3.115 -14.812 -10.383 1 97.31 6 THR B N 1
ATOM 858 C CA . THR B 1 6 ? -4.266 -15.422 -9.734 1 97.31 6 THR B CA 1
ATOM 859 C C . THR B 1 6 ? -5.141 -16.156 -10.75 1 97.31 6 THR B C 1
ATOM 861 O O . THR B 1 6 ? -5 -15.945 -11.961 1 97.31 6 THR B O 1
ATOM 864 N N . THR B 1 7 ? -5.992 -17.016 -10.242 1 96.81 7 THR B N 1
ATOM 865 C CA . THR B 1 7 ? -7.031 -17.609 -11.078 1 96.81 7 THR B CA 1
ATOM 866 C C . THR B 1 7 ? -8.086 -16.578 -11.445 1 96.81 7 THR B C 1
ATOM 868 O O . THR B 1 7 ? -8.078 -15.461 -10.922 1 96.81 7 THR B O 1
ATOM 871 N N . VAL B 1 8 ? -9.016 -16.891 -12.328 1 94.06 8 VAL B N 1
ATOM 872 C CA . VAL B 1 8 ? -9.953 -15.938 -12.898 1 94.06 8 VAL B CA 1
ATOM 873 C C . VAL B 1 8 ? -11.227 -15.898 -12.047 1 94.06 8 VAL B C 1
ATOM 875 O O . VAL B 1 8 ? -12.102 -15.062 -12.273 1 94.06 8 VAL B O 1
ATOM 878 N N . HIS B 1 9 ? -11.289 -16.609 -11.023 1 90.25 9 HIS B N 1
ATOM 879 C CA . HIS B 1 9 ? -12.461 -16.656 -10.156 1 90.25 9 HIS B CA 1
ATOM 880 C C . HIS B 1 9 ? -12.672 -15.328 -9.438 1 90.25 9 HIS B C 1
ATOM 882 O O . HIS B 1 9 ? -11.734 -14.539 -9.312 1 90.25 9 HIS B O 1
ATOM 888 N N . ARG B 1 10 ? -13.914 -15.102 -8.945 1 87.81 10 ARG B N 1
ATOM 889 C CA . ARG B 1 10 ? -14.234 -13.883 -8.203 1 87.81 10 ARG B CA 1
ATOM 890 C C . ARG B 1 10 ? -13.359 -13.742 -6.969 1 87.81 10 ARG B C 1
ATOM 892 O O . ARG B 1 10 ? -12.734 -12.703 -6.754 1 87.81 10 ARG B O 1
ATOM 899 N N . ILE B 1 11 ? -13.477 -14.82 -6.18 1 91.12 11 ILE B N 1
ATOM 900 C CA . ILE B 1 11 ? -12.477 -14.922 -5.121 1 91.12 11 ILE B CA 1
ATOM 901 C C . ILE B 1 11 ? -11.258 -15.688 -5.637 1 91.12 11 ILE B C 1
ATOM 903 O O . ILE B 1 11 ? -11.32 -16.906 -5.824 1 91.12 11 ILE B O 1
ATOM 907 N N . PRO B 1 12 ? -10.195 -14.953 -5.844 1 95.38 12 PRO B N 1
ATOM 908 C CA . PRO B 1 12 ? -9.078 -15.57 -6.57 1 95.38 12 PRO B CA 1
ATOM 909 C C . PRO B 1 12 ? -8.305 -16.578 -5.715 1 95.38 12 PRO B C 1
ATOM 911 O O . PRO B 1 12 ? -8.289 -16.453 -4.488 1 95.38 12 PRO B O 1
ATOM 914 N N . LYS B 1 13 ? -7.809 -17.547 -6.32 1 97.31 13 LYS B N 1
ATOM 915 C CA . LYS B 1 13 ? -6.691 -18.344 -5.816 1 97.31 13 LYS B CA 1
ATOM 916 C C . LYS B 1 13 ? -5.363 -17.844 -6.379 1 97.31 13 LYS B C 1
ATOM 918 O O . LYS B 1 13 ? -5.336 -17.141 -7.391 1 97.31 13 LYS B O 1
ATOM 923 N N . PHE B 1 14 ? -4.297 -18.172 -5.723 1 98 14 PHE B N 1
ATOM 924 C CA . PHE B 1 14 ? -3.027 -17.547 -6.086 1 98 14 PHE B CA 1
ATOM 925 C C . PHE B 1 14 ? -2.047 -18.594 -6.605 1 98 14 PHE B C 1
ATOM 927 O O . PHE B 1 14 ? -1.945 -19.688 -6.047 1 98 14 PHE B O 1
ATOM 934 N N . TYR B 1 15 ? -1.323 -18.25 -7.629 1 96.88 15 TYR B N 1
ATOM 935 C CA . TYR B 1 15 ? -0.321 -19.172 -8.172 1 96.88 15 TYR B CA 1
ATOM 936 C C . TYR B 1 15 ? 1.025 -18.969 -7.488 1 96.88 15 TYR B C 1
ATOM 938 O O . TYR B 1 15 ? 1.487 -17.828 -7.328 1 96.88 15 TYR B O 1
ATOM 946 N N . LYS B 1 16 ? 1.645 -20.094 -7.191 1 95.56 16 LYS B N 1
ATOM 947 C CA . LYS B 1 16 ? 3.064 -20.094 -6.855 1 95.56 16 LYS B CA 1
ATOM 948 C C . LYS B 1 16 ? 3.93 -20.062 -8.109 1 95.56 16 LYS B C 1
ATOM 950 O O . LYS B 1 16 ? 3.426 -20.219 -9.227 1 95.56 16 LYS B O 1
ATOM 955 N N . PRO B 1 17 ? 5.199 -19.812 -7.883 1 93.06 17 PRO B N 1
ATOM 956 C CA . PRO B 1 17 ? 6.078 -19.766 -9.055 1 93.06 17 PRO B CA 1
ATOM 957 C C . PRO B 1 17 ? 6.105 -21.078 -9.828 1 93.06 17 PRO B C 1
ATOM 959 O O . PRO B 1 17 ? 6.402 -21.078 -11.031 1 93.06 17 PRO B O 1
ATOM 962 N N . ASP B 1 18 ? 5.738 -22.156 -9.242 1 92.94 18 ASP B N 1
ATOM 963 C CA . ASP B 1 18 ? 5.805 -23.453 -9.898 1 92.94 18 ASP B CA 1
ATOM 964 C C . ASP B 1 18 ? 4.453 -23.828 -10.5 1 92.94 18 ASP B C 1
ATOM 966 O O . ASP B 1 18 ? 4.297 -24.922 -11.047 1 92.94 18 ASP B O 1
ATOM 970 N N . GLY B 1 19 ? 3.537 -23.016 -10.305 1 93.38 19 GLY B N 1
ATOM 971 C CA . GLY B 1 19 ? 2.244 -23.234 -10.93 1 93.38 19 GLY B CA 1
ATOM 972 C C . GLY B 1 19 ? 1.214 -23.812 -9.977 1 93.38 19 GLY B C 1
ATOM 973 O O . GLY B 1 19 ? 0.027 -23.891 -10.305 1 93.38 19 GLY B O 1
ATOM 974 N N . SER B 1 20 ? 1.7 -24.281 -8.805 1 95.88 20 SER B N 1
ATOM 975 C CA . SER B 1 20 ? 0.728 -24.766 -7.832 1 95.88 20 SER B CA 1
ATOM 976 C C . SER B 1 20 ? -0.134 -23.625 -7.301 1 95.88 20 SER B C 1
ATOM 978 O O . SER B 1 20 ? 0.265 -22.453 -7.359 1 95.88 20 SER B O 1
ATOM 980 N N . ILE B 1 21 ? -1.322 -23.984 -6.75 1 96.62 21 ILE B N 1
ATOM 981 C CA . ILE B 1 21 ? -2.311 -22.984 -6.379 1 96.62 21 ILE B CA 1
ATOM 982 C C . ILE B 1 21 ? -2.48 -22.953 -4.859 1 96.62 21 ILE B C 1
ATOM 984 O O . ILE B 1 21 ? -2.496 -24 -4.215 1 96.62 21 ILE B O 1
ATOM 988 N N . VAL B 1 22 ? -2.541 -21.781 -4.336 1 97.5 22 VAL B N 1
ATOM 989 C CA . VAL B 1 22 ? -2.807 -21.562 -2.92 1 97.5 22 VAL B CA 1
ATOM 990 C C . VAL B 1 22 ? -4.164 -20.891 -2.752 1 97.5 22 VAL B C 1
ATOM 992 O O . VAL B 1 22 ? -4.465 -19.891 -3.43 1 97.5 22 VAL B O 1
ATOM 995 N N . GLU B 1 23 ? -4.949 -21.547 -1.9 1 95.69 23 GLU B N 1
ATOM 996 C CA . GLU B 1 23 ? -6.211 -20.922 -1.499 1 95.69 23 GLU B CA 1
ATOM 997 C C . GLU B 1 23 ? -6.109 -20.312 -0.102 1 95.69 23 GLU B C 1
ATOM 999 O O . GLU B 1 23 ? -5.676 -20.984 0.839 1 95.69 23 GLU B O 1
ATOM 1004 N N . LEU B 1 24 ? -6.367 -19.047 -0.074 1 95.06 24 LEU B N 1
ATOM 1005 C CA . LEU B 1 24 ? -6.277 -18.328 1.193 1 95.06 24 LEU B CA 1
ATOM 1006 C C . LEU B 1 24 ? -7.48 -17.406 1.383 1 95.06 24 LEU B C 1
ATOM 1008 O O . LEU B 1 24 ? -7.863 -16.688 0.463 1 95.06 24 LEU B O 1
ATOM 1012 N N . GLU B 1 25 ? -8.07 -17.562 2.545 1 94 25 GLU B N 1
ATOM 1013 C CA . GLU B 1 25 ? -9.164 -16.656 2.871 1 94 25 GLU B CA 1
ATOM 1014 C C . GLU B 1 25 ? -8.633 -15.297 3.314 1 94 25 GLU B C 1
ATOM 1016 O O . GLU B 1 25 ? -8.023 -15.18 4.383 1 94 25 GLU B O 1
ATOM 1021 N N . LEU B 1 26 ? -8.836 -14.344 2.428 1 95.12 26 LEU B N 1
ATOM 1022 C CA . LEU B 1 26 ? -8.43 -12.977 2.74 1 95.12 26 LEU B CA 1
ATOM 1023 C C . LEU B 1 26 ? -9.633 -12.133 3.158 1 95.12 26 LEU B C 1
ATOM 1025 O O . LEU B 1 26 ? -10.781 -12.523 2.93 1 95.12 26 LEU B O 1
ATOM 1029 N N . ASP B 1 27 ? -9.359 -11.086 3.834 1 93.38 27 ASP B N 1
ATOM 1030 C CA . ASP B 1 27 ? -10.398 -10.164 4.273 1 93.38 27 ASP B CA 1
ATOM 1031 C C . ASP B 1 27 ? -10.711 -9.125 3.191 1 93.38 27 ASP B C 1
ATOM 1033 O O . ASP B 1 27 ? -10.219 -7.996 3.25 1 93.38 27 ASP B O 1
ATOM 1037 N N . TYR B 1 28 ? -11.57 -9.516 2.254 1 94.31 28 TYR B N 1
ATOM 1038 C CA . TYR B 1 28 ? -11.953 -8.641 1.149 1 94.31 28 TYR B CA 1
ATOM 1039 C C . TYR B 1 28 ? -12.969 -7.594 1.604 1 94.31 28 TYR B C 1
ATOM 1041 O O . TYR B 1 28 ? -13.812 -7.871 2.455 1 94.31 28 TYR B O 1
ATOM 1049 N N . LEU B 1 29 ? -12.836 -6.488 0.962 1 92.25 29 LEU B N 1
ATOM 1050 C CA . LEU B 1 29 ? -13.742 -5.379 1.236 1 92.25 29 LEU B CA 1
ATOM 1051 C C . LEU B 1 29 ? -14.586 -5.055 0.01 1 92.25 29 LEU B C 1
ATOM 1053 O O . LEU B 1 29 ? -14.109 -5.141 -1.122 1 92.25 29 LEU B O 1
ATOM 1057 N N . GLU B 1 30 ? -15.812 -4.727 0.212 1 90.75 30 GLU B N 1
ATOM 1058 C CA . GLU B 1 30 ? -16.672 -4.297 -0.891 1 90.75 30 GLU B CA 1
ATOM 1059 C C . GLU B 1 30 ? -16.328 -2.871 -1.326 1 90.75 30 GLU B C 1
ATOM 1061 O O . GLU B 1 30 ? -16.594 -2.49 -2.469 1 90.75 30 GLU B O 1
ATOM 1066 N N . ASN B 1 31 ? -15.836 -2.158 -0.329 1 90.31 31 ASN B N 1
ATOM 1067 C CA . ASN B 1 31 ? -15.453 -0.782 -0.628 1 90.31 31 ASN B CA 1
ATOM 1068 C C . ASN B 1 31 ? -14.266 -0.337 0.215 1 90.31 31 ASN B C 1
ATOM 1070 O O . ASN B 1 31 ? -14.023 -0.879 1.295 1 90.31 31 ASN B O 1
ATOM 1074 N N . LYS B 1 32 ? -13.453 0.579 -0.406 1 88.69 32 LYS B N 1
ATOM 1075 C CA . LYS B 1 32 ? -12.375 1.289 0.284 1 88.69 32 LYS B CA 1
ATOM 1076 C C . LYS B 1 32 ? -12.523 2.799 0.124 1 88.69 32 LYS B C 1
ATOM 1078 O O . LYS B 1 32 ? -12.883 3.281 -0.954 1 88.69 32 LYS B O 1
ATOM 1083 N N . THR B 1 33 ? -12.406 3.451 1.199 1 89.31 33 THR B N 1
ATOM 1084 C CA . THR B 1 33 ? -12.461 4.906 1.134 1 89.31 33 THR B CA 1
ATOM 1085 C C . THR B 1 33 ? -11.055 5.5 1.19 1 89.31 33 THR B C 1
ATOM 1087 O O . THR B 1 33 ? -10.273 5.18 2.09 1 89.31 33 THR B O 1
ATOM 1090 N N . ILE B 1 34 ? -10.758 6.266 0.172 1 88.38 34 ILE B N 1
ATOM 1091 C CA . ILE B 1 34 ? -9.492 6.992 0.139 1 88.38 34 ILE B CA 1
ATOM 1092 C C . ILE B 1 34 ? -9.742 8.477 0.412 1 88.38 34 ILE B C 1
ATOM 1094 O O . ILE B 1 34 ? -10.492 9.125 -0.311 1 88.38 34 ILE B O 1
ATOM 1098 N N . SER B 1 35 ? -9.133 8.945 1.466 1 93.38 35 SER B N 1
ATOM 1099 C CA . SER B 1 35 ? -9.281 10.344 1.846 1 93.38 35 SER B CA 1
ATOM 1100 C C . SER B 1 35 ? -8.008 11.133 1.557 1 93.38 35 SER B C 1
ATOM 1102 O O . SER B 1 35 ? -6.902 10.648 1.803 1 93.38 35 SER B O 1
ATOM 1104 N N . SER B 1 36 ? -8.18 12.25 0.93 1 95.69 36 SER B N 1
ATOM 1105 C CA . SER B 1 36 ? -7.031 13.102 0.65 1 95.69 36 SER B CA 1
ATOM 1106 C C . SER B 1 36 ? -7.43 14.578 0.64 1 95.69 36 SER B C 1
ATOM 1108 O O . SER B 1 36 ? -8.602 14.906 0.454 1 95.69 36 SER B O 1
ATOM 1110 N N . ILE B 1 37 ? -6.48 15.438 0.875 1 95.94 37 ILE B N 1
ATOM 1111 C CA . ILE B 1 37 ? -6.668 16.891 0.838 1 95.94 37 ILE B CA 1
ATOM 1112 C C . ILE B 1 37 ? -6.203 17.438 -0.509 1 95.94 37 ILE B C 1
ATOM 1114 O O . ILE B 1 37 ? -5.09 17.141 -0.955 1 95.94 37 ILE B O 1
ATOM 1118 N N . ASP B 1 38 ? -7.016 18.234 -1.126 1 92.5 38 ASP B N 1
ATOM 1119 C CA . ASP B 1 38 ? -6.672 18.734 -2.453 1 92.5 38 ASP B CA 1
ATOM 1120 C C . ASP B 1 38 ? -5.871 20.031 -2.359 1 92.5 38 ASP B C 1
ATOM 1122 O O . ASP B 1 38 ? -5.465 20.438 -1.27 1 92.5 38 ASP B O 1
ATOM 1126 N N . GLU B 1 39 ? -5.617 20.641 -3.482 1 87.88 39 GLU B N 1
ATOM 1127 C CA . GLU B 1 39 ? -4.742 21.797 -3.574 1 87.88 39 GLU B CA 1
ATOM 1128 C C . GLU B 1 39 ? -5.363 23.016 -2.879 1 87.88 39 GLU B C 1
ATOM 1130 O O . GLU B 1 39 ? -4.66 23.969 -2.537 1 87.88 39 GLU B O 1
ATOM 1135 N N . HIS B 1 40 ? -6.633 23 -2.695 1 87.5 40 HIS B N 1
ATOM 1136 C CA . HIS B 1 40 ? -7.332 24.109 -2.07 1 87.5 40 HIS B CA 1
ATOM 1137 C C . HIS B 1 40 ? -7.539 23.875 -0.58 1 87.5 40 HIS B C 1
ATOM 1139 O O . HIS B 1 40 ? -8.164 24.688 0.107 1 87.5 40 HIS B O 1
ATOM 1145 N N . GLY B 1 41 ? -7.012 22.703 -0.103 1 86.75 41 GLY B N 1
ATOM 1146 C CA . GLY B 1 41 ? -7.09 22.406 1.318 1 86.75 41 GLY B CA 1
ATOM 1147 C C . GLY B 1 41 ? -8.375 21.703 1.712 1 86.75 41 GLY B C 1
ATOM 1148 O O . GLY B 1 41 ? -8.688 21.594 2.898 1 86.75 41 GLY B O 1
ATOM 1149 N N . HIS B 1 42 ? -9.039 21.219 0.673 1 92.31 42 HIS B N 1
ATOM 1150 C CA . HIS B 1 42 ? -10.312 20.547 0.941 1 92.31 42 HIS B CA 1
ATOM 1151 C C . HIS B 1 42 ? -10.125 19.047 1.057 1 92.31 42 HIS B C 1
ATOM 1153 O O . HIS B 1 42 ? -9.445 18.422 0.229 1 92.31 42 HIS B O 1
ATOM 1159 N N . LEU B 1 43 ? -10.742 18.516 2.086 1 94.06 43 LEU B N 1
ATOM 1160 C CA . LEU B 1 43 ? -10.727 17.078 2.295 1 94.06 43 LEU B CA 1
ATOM 1161 C C . LEU B 1 43 ? -11.734 16.391 1.382 1 94.06 43 LEU B C 1
ATOM 1163 O O . LEU B 1 43 ? -12.906 16.75 1.354 1 94.06 43 LEU B O 1
ATOM 1167 N N . ASN B 1 44 ? -11.227 15.547 0.615 1 94.62 44 ASN B N 1
ATOM 1168 C CA . ASN B 1 44 ? -12.047 14.742 -0.282 1 94.62 44 ASN B CA 1
ATOM 1169 C C . ASN B 1 44 ? -12.008 13.266 0.094 1 94.62 44 ASN B C 1
ATOM 1171 O O . ASN B 1 44 ? -10.953 12.734 0.443 1 94.62 44 ASN B O 1
ATOM 1175 N N . HIS B 1 45 ? -13.164 12.625 0.135 1 93.06 45 HIS B N 1
ATOM 1176 C CA . HIS B 1 45 ? -13.297 11.188 0.335 1 93.06 45 HIS B CA 1
ATOM 1177 C C . HIS B 1 45 ? -13.766 10.492 -0.941 1 93.06 45 HIS B C 1
ATOM 1179 O O . HIS B 1 45 ? -14.82 10.836 -1.486 1 93.06 45 HIS B O 1
ATOM 1185 N N . VAL B 1 46 ? -12.945 9.664 -1.441 1 89.75 46 VAL B N 1
ATOM 1186 C CA . VAL B 1 46 ? -13.312 8.898 -2.627 1 89.75 46 VAL B CA 1
ATOM 1187 C C . VAL B 1 46 ? -13.586 7.441 -2.242 1 89.75 46 VAL B C 1
ATOM 1189 O O . VAL B 1 46 ? -12.734 6.785 -1.641 1 89.75 46 VAL B O 1
ATOM 1192 N N . LYS B 1 47 ? -14.742 7.027 -2.469 1 91.38 47 LYS B N 1
ATOM 1193 C CA . LYS B 1 47 ? -15.109 5.633 -2.225 1 91.38 47 LYS B CA 1
ATOM 1194 C C . LYS B 1 47 ? -14.875 4.781 -3.469 1 91.38 47 LYS B C 1
ATOM 1196 O O . LYS B 1 47 ? -15.398 5.078 -4.543 1 91.38 47 LYS B O 1
ATOM 1201 N N . ILE B 1 48 ? -13.977 3.895 -3.287 1 88.38 48 ILE B N 1
ATOM 1202 C CA . ILE B 1 48 ? -13.719 2.924 -4.344 1 88.38 48 ILE B CA 1
ATOM 1203 C C . ILE B 1 48 ? -14.477 1.633 -4.062 1 88.38 48 ILE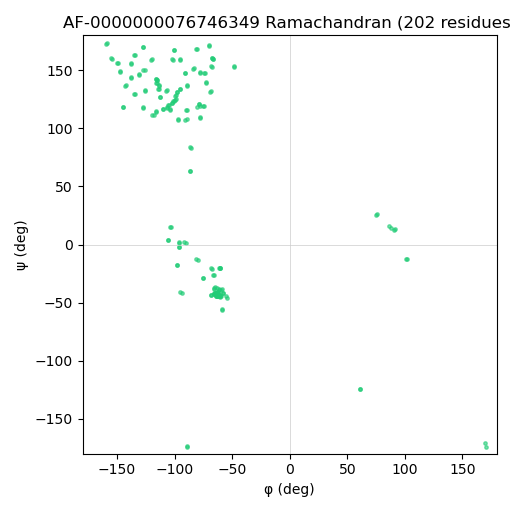 B C 1
ATOM 1205 O O . ILE B 1 48 ? -14.242 0.975 -3.045 1 88.38 48 ILE B O 1
ATOM 1209 N N . GLY B 1 49 ? -15.477 1.408 -4.789 1 86.31 49 GLY B N 1
ATOM 1210 C CA . GLY B 1 49 ? -16.297 0.226 -4.574 1 86.31 49 GLY B CA 1
ATOM 1211 C C . GLY B 1 49 ? -16.453 -0.621 -5.824 1 86.31 49 GLY B C 1
ATOM 1212 O O . GLY B 1 49 ? -16.328 -0.118 -6.941 1 86.31 49 GLY B O 1
ATOM 1213 N N . GLY B 1 50 ? -16.594 -1.768 -5.742 1 84.94 50 GLY B N 1
ATOM 1214 C CA . GLY B 1 50 ? -16.797 -2.732 -6.809 1 84.94 50 GLY B CA 1
ATOM 1215 C C . GLY B 1 50 ? -16.703 -4.172 -6.336 1 84.94 50 GLY B C 1
ATOM 1216 O O . GLY B 1 50 ? -16.703 -4.438 -5.133 1 84.94 50 GLY B O 1
ATOM 1217 N N . THR B 1 51 ? -16.766 -5.039 -7.246 1 85.5 51 THR B N 1
ATOM 1218 C CA . THR B 1 51 ? -16.656 -6.461 -6.938 1 85.5 51 THR B CA 1
ATOM 1219 C C . THR B 1 51 ? -15.203 -6.852 -6.695 1 85.5 51 THR B C 1
ATOM 1221 O O . THR B 1 51 ? -14.344 -6.613 -7.543 1 85.5 51 THR B O 1
ATOM 1224 N N . PRO B 1 52 ? -15.023 -7.332 -5.434 1 86.25 52 PRO B N 1
ATOM 1225 C CA . PRO B 1 52 ? -13.664 -7.836 -5.234 1 86.25 52 PRO B CA 1
ATOM 1226 C C . PRO B 1 52 ? -13.211 -8.773 -6.352 1 86.25 52 PRO B C 1
ATOM 1228 O O . PRO B 1 52 ? -14.047 -9.336 -7.066 1 86.25 52 PRO B O 1
ATOM 1231 N N . PRO B 1 53 ? -11.773 -8.93 -6.695 1 92.25 53 PRO B N 1
ATOM 1232 C CA . PRO B 1 53 ? -10.719 -8.602 -5.734 1 92.25 53 PRO B CA 1
ATOM 1233 C C . PRO B 1 53 ? -10.125 -7.211 -5.949 1 92.25 53 PRO B C 1
ATOM 1235 O O . PRO B 1 53 ? -9.453 -6.68 -5.062 1 92.25 53 PRO B O 1
ATOM 1238 N N . CYS B 1 54 ? -10.367 -6.594 -7.234 1 92.62 54 CYS B N 1
ATOM 1239 C CA . CYS B 1 54 ? -9.711 -5.328 -7.543 1 92.62 54 CYS B CA 1
ATOM 1240 C C . CYS B 1 54 ? -10.672 -4.371 -8.234 1 92.62 54 CYS B C 1
ATOM 1242 O O . CYS B 1 54 ? -11.531 -4.801 -9.008 1 92.62 54 CYS B O 1
ATOM 1244 N N . VAL B 1 55 ? -10.562 -3.162 -7.949 1 90 55 VAL B N 1
ATOM 1245 C CA . VAL B 1 55 ? -11.133 -2.076 -8.734 1 90 55 VAL B CA 1
ATOM 1246 C C . VAL B 1 55 ? -10.016 -1.173 -9.258 1 90 55 VAL B C 1
ATOM 1248 O O . VAL B 1 55 ? -9.336 -0.506 -8.477 1 90 55 VAL B O 1
ATOM 1251 N N . GLY B 1 56 ? -9.859 -1.244 -10.578 1 84.56 56 GLY B N 1
ATOM 1252 C CA . GLY B 1 56 ? -8.656 -0.609 -11.094 1 84.56 56 GLY B CA 1
ATOM 1253 C C . GLY B 1 56 ? -7.383 -1.223 -10.547 1 84.56 56 GLY B C 1
ATOM 1254 O O . GLY B 1 56 ? -7.191 -2.438 -10.617 1 84.56 56 GLY B O 1
ATOM 1255 N N . ASN B 1 57 ? -6.508 -0.433 -9.938 1 85.44 57 ASN B N 1
ATOM 1256 C CA . ASN B 1 57 ? -5.246 -0.925 -9.406 1 85.44 57 ASN B CA 1
ATOM 1257 C C . ASN B 1 57 ? -5.301 -1.07 -7.883 1 85.44 57 ASN B C 1
ATOM 1259 O O . ASN B 1 57 ? -4.262 -1.202 -7.23 1 85.44 57 ASN B O 1
ATOM 1263 N N . VAL B 1 58 ? -6.559 -1.027 -7.43 1 88.81 58 VAL B N 1
ATOM 1264 C CA . VAL B 1 58 ? -6.703 -1.108 -5.98 1 88.81 58 VAL B CA 1
ATOM 1265 C C . VAL B 1 58 ? -7.172 -2.508 -5.582 1 88.81 58 VAL B C 1
ATOM 1267 O O . VAL B 1 58 ? -8.242 -2.951 -6 1 88.81 58 VAL B O 1
ATOM 1270 N N . TRP B 1 59 ? -6.328 -3.184 -4.859 1 93.44 59 TRP B N 1
ATOM 1271 C CA . TRP B 1 59 ? -6.699 -4.469 -4.277 1 93.44 59 TRP B CA 1
ATOM 1272 C C . TRP B 1 59 ? -7.629 -4.277 -3.082 1 93.44 59 TRP B C 1
ATOM 1274 O O . TRP B 1 59 ? -7.27 -3.607 -2.111 1 93.44 59 TRP B O 1
ATOM 1284 N N . LEU B 1 60 ? -8.828 -4.824 -3.168 1 93.88 60 LEU B N 1
ATOM 1285 C CA . LEU B 1 60 ? -9.883 -4.559 -2.199 1 93.88 60 LEU B CA 1
ATOM 1286 C C . LEU B 1 60 ? -9.789 -5.512 -1.012 1 93.88 60 LEU B C 1
ATOM 1288 O O . LEU B 1 60 ? -10.719 -6.273 -0.743 1 93.88 60 LEU B O 1
ATOM 1292 N N . VAL B 1 61 ? -8.68 -5.375 -0.308 1 94 61 VAL B N 1
ATOM 1293 C CA . VAL B 1 61 ? -8.469 -6.125 0.926 1 94 61 VAL B CA 1
ATOM 1294 C C . VAL B 1 61 ? -8.266 -5.16 2.09 1 94 61 VAL B C 1
ATOM 1296 O O . VAL B 1 61 ? -7.949 -3.986 1.884 1 94 61 VAL B O 1
ATOM 1299 N N . SER B 1 62 ? -8.484 -5.609 3.334 1 90.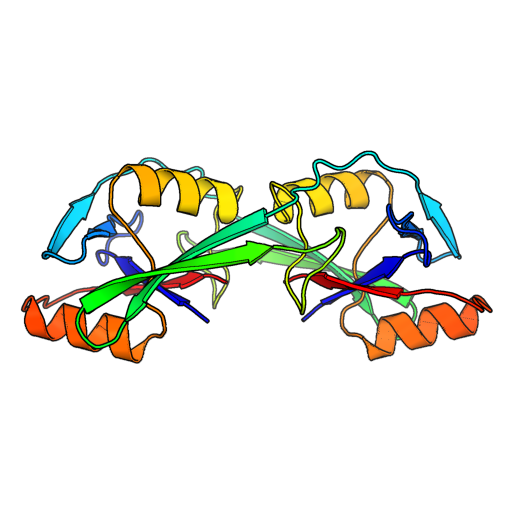38 62 SER B N 1
ATOM 1300 C CA . SER B 1 62 ? -8.367 -4.77 4.523 1 90.38 62 SER B CA 1
ATOM 1301 C C . SER B 1 62 ? -6.945 -4.246 4.691 1 90.38 62 SER B C 1
ATOM 1303 O O . SER B 1 62 ? -6.742 -3.1 5.102 1 90.38 62 SER B O 1
ATOM 1305 N N . SER B 1 63 ? -5.934 -5.117 4.422 1 89.81 63 SER B N 1
ATOM 1306 C CA . SER B 1 63 ? -4.523 -4.75 4.48 1 89.81 63 SER B CA 1
ATOM 1307 C C . SER B 1 63 ? -3.717 -5.48 3.412 1 89.81 63 SER B C 1
ATOM 1309 O O . SER B 1 63 ? -3.574 -6.703 3.461 1 89.81 63 SER B O 1
ATOM 1311 N N . VAL B 1 64 ? -3.145 -4.648 2.539 1 92.12 64 VAL B N 1
ATOM 1312 C CA . VAL B 1 64 ? -2.318 -5.219 1.481 1 92.12 64 VAL B CA 1
ATOM 1313 C C . VAL B 1 64 ? -1.084 -5.883 2.088 1 92.12 64 VAL B C 1
ATOM 1315 O O . VAL B 1 64 ? -0.724 -7 1.715 1 92.12 64 VAL B O 1
ATOM 1318 N N . GLU B 1 65 ? -0.49 -5.227 3.062 1 89.75 65 GLU B N 1
ATOM 1319 C CA . GLU B 1 65 ? 0.727 -5.734 3.688 1 89.75 65 GLU B CA 1
ATOM 1320 C C . GLU B 1 65 ? 0.47 -7.062 4.395 1 89.75 65 GLU B C 1
ATOM 1322 O O . GLU B 1 65 ? 1.259 -8 4.27 1 89.75 65 GLU B O 1
ATOM 1327 N N . GLU B 1 66 ? -0.623 -7.09 5.098 1 90.25 66 GLU B N 1
ATOM 1328 C CA . GLU B 1 66 ? -0.966 -8.328 5.797 1 90.25 66 GLU B CA 1
ATOM 1329 C C . GLU B 1 66 ? -1.275 -9.453 4.809 1 90.25 66 GLU B C 1
ATOM 1331 O O . GLU B 1 66 ? -0.865 -10.594 5.016 1 90.25 66 GLU B O 1
ATOM 1336 N N . SER B 1 67 ? -2.002 -9.117 3.781 1 94.88 67 SER B N 1
ATOM 1337 C CA . SER B 1 67 ? -2.336 -10.102 2.758 1 94.88 67 SER B CA 1
ATOM 1338 C C . SER B 1 67 ? -1.08 -10.664 2.098 1 94.88 67 SER B C 1
ATOM 1340 O O . SER B 1 67 ? -0.952 -11.875 1.925 1 94.88 67 SER B O 1
ATOM 1342 N N . LEU B 1 68 ? -0.164 -9.758 1.793 1 95 68 LEU B N 1
ATOM 1343 C CA . LEU B 1 68 ? 1.085 -10.18 1.169 1 95 68 LEU B CA 1
ATOM 1344 C C . LEU B 1 68 ? 1.906 -11.047 2.123 1 95 68 LEU B C 1
ATOM 1346 O O . LEU B 1 68 ? 2.564 -11.992 1.698 1 95 68 LEU B O 1
ATOM 1350 N N . SER B 1 69 ? 1.87 -10.68 3.393 1 93.44 69 SER B N 1
ATOM 1351 C CA . SER B 1 69 ? 2.588 -11.469 4.391 1 93.44 69 SER B CA 1
ATOM 1352 C C . SER B 1 69 ? 2.033 -12.883 4.48 1 93.44 69 SER B C 1
ATOM 1354 O O . SER B 1 69 ? 2.791 -13.859 4.484 1 93.44 69 SER B O 1
ATOM 1356 N N . CYS B 1 70 ? 0.733 -13 4.488 1 96.06 70 CYS B N 1
ATOM 1357 C CA . CYS B 1 70 ? 0.086 -14.305 4.543 1 96.06 70 CYS B CA 1
ATOM 1358 C C . CYS B 1 70 ? 0.424 -15.133 3.309 1 96.06 70 CYS B C 1
ATOM 1360 O O . CYS B 1 70 ? 0.707 -16.328 3.414 1 96.06 70 CYS B O 1
ATOM 1362 N N . LEU B 1 71 ? 0.388 -14.508 2.158 1 97.38 71 LEU B N 1
ATOM 1363 C CA . LEU B 1 71 ? 0.695 -15.195 0.909 1 97.38 71 LEU B CA 1
ATOM 1364 C C . LEU B 1 71 ? 2.148 -15.656 0.884 1 97.38 71 LEU B C 1
ATOM 1366 O O . LEU B 1 71 ? 2.443 -16.781 0.464 1 97.38 71 LEU B O 1
ATOM 1370 N N . SER B 1 72 ? 3.002 -14.781 1.357 1 95.31 72 SER B N 1
ATOM 1371 C CA . SER B 1 72 ? 4.422 -15.125 1.401 1 95.31 72 SER B CA 1
ATOM 1372 C C . SER B 1 72 ? 4.676 -16.328 2.287 1 95.31 72 SER B C 1
ATOM 1374 O O . SER B 1 72 ? 5.516 -17.172 1.97 1 95.31 72 SER B O 1
ATOM 1376 N N . ASP B 1 73 ? 3.979 -16.438 3.389 1 95.69 73 ASP B N 1
ATOM 1377 C CA . ASP B 1 73 ? 4.098 -17.578 4.301 1 95.69 73 ASP B CA 1
ATOM 1378 C C . ASP B 1 73 ? 3.719 -18.875 3.604 1 95.69 73 ASP B C 1
ATOM 1380 O O . ASP B 1 73 ? 4.133 -19.953 4.031 1 95.69 73 ASP B O 1
ATOM 1384 N N . LEU B 1 74 ? 2.984 -18.719 2.531 1 97 74 LEU B N 1
ATOM 1385 C CA . LEU B 1 74 ? 2.52 -19.891 1.806 1 97 74 LEU B CA 1
ATOM 1386 C C . LEU B 1 74 ? 3.301 -20.078 0.507 1 97 74 LEU B C 1
ATOM 1388 O O . LEU B 1 74 ? 2.947 -20.922 -0.322 1 97 74 LEU B O 1
ATOM 1392 N N . GLY B 1 75 ? 4.293 -19.219 0.303 1 95.62 75 GLY B N 1
ATOM 1393 C CA . GLY B 1 75 ? 5.18 -19.375 -0.84 1 95.62 75 GLY B CA 1
ATOM 1394 C C . GLY B 1 75 ? 4.711 -18.609 -2.064 1 95.62 75 GLY B C 1
ATOM 1395 O O . GLY B 1 75 ? 5.145 -18.875 -3.182 1 95.62 75 GLY B O 1
ATOM 1396 N N . VAL B 1 76 ? 3.752 -17.703 -1.908 1 97.5 76 VAL B N 1
ATOM 1397 C CA . VAL B 1 76 ? 3.266 -16.875 -3.004 1 97.5 76 VAL B CA 1
ATOM 1398 C C . VAL B 1 76 ? 3.914 -15.492 -2.93 1 97.5 76 VAL B C 1
ATOM 1400 O O . VAL B 1 76 ? 3.822 -14.812 -1.906 1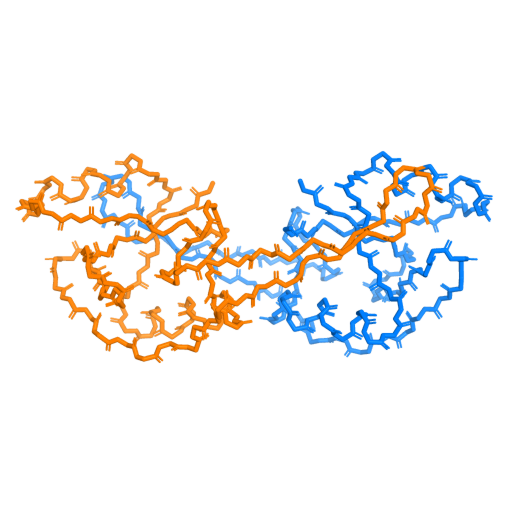 97.5 76 VAL B O 1
ATOM 1403 N N . TYR B 1 77 ? 4.559 -15.055 -3.98 1 97.44 77 TYR B N 1
ATOM 1404 C CA . TYR B 1 77 ? 5.238 -13.766 -4.062 1 97.44 77 TYR B CA 1
ATOM 1405 C C . TYR B 1 77 ? 4.844 -13.023 -5.336 1 97.44 77 TYR B C 1
ATOM 1407 O O . TYR B 1 77 ? 4.605 -13.641 -6.375 1 97.44 77 TYR B O 1
ATOM 1415 N N . PRO B 1 78 ? 4.773 -11.711 -5.242 1 98.06 78 PRO B N 1
ATOM 1416 C CA . PRO B 1 78 ? 4.535 -10.961 -6.48 1 98.06 78 PRO B CA 1
ATOM 1417 C C . PRO B 1 78 ? 5.711 -11.039 -7.449 1 98.06 78 PRO B C 1
ATOM 1419 O O . PRO B 1 78 ? 6.855 -11.211 -7.027 1 98.06 78 PRO B O 1
ATOM 1422 N N . TYR B 1 79 ? 5.383 -10.898 -8.672 1 97.88 79 TYR B N 1
ATOM 1423 C CA . TYR B 1 79 ? 6.391 -10.727 -9.711 1 97.88 79 TYR B CA 1
ATOM 1424 C C . TYR B 1 79 ? 6.836 -9.273 -9.812 1 97.88 79 TYR B C 1
ATOM 1426 O O . TYR B 1 79 ? 6.051 -8.359 -9.547 1 97.88 79 TYR B O 1
ATOM 1434 N N . ILE B 1 80 ? 8.039 -8.992 -10.227 1 96.12 80 ILE B N 1
ATOM 1435 C CA . ILE B 1 80 ? 8.656 -7.668 -10.164 1 96.12 80 ILE B CA 1
ATOM 1436 C C . ILE B 1 80 ? 7.914 -6.711 -11.102 1 96.12 80 ILE B C 1
ATOM 1438 O O . ILE B 1 80 ? 7.945 -5.496 -10.906 1 96.12 80 ILE B O 1
ATOM 1442 N N . ASN B 1 81 ? 7.316 -7.25 -12.094 1 95.19 81 ASN B N 1
ATOM 1443 C CA . ASN B 1 81 ? 6.469 -6.5 -13.016 1 95.19 81 ASN B CA 1
ATOM 1444 C C . ASN B 1 81 ? 5.504 -7.414 -13.766 1 95.19 81 ASN B C 1
ATOM 1446 O O . ASN B 1 81 ? 5.535 -8.633 -13.586 1 95.19 81 ASN B O 1
ATOM 1450 N N . LYS B 1 82 ? 4.625 -6.777 -14.484 1 95.19 82 LYS B N 1
ATOM 1451 C CA . LYS B 1 82 ? 3.586 -7.539 -15.164 1 95.19 82 LYS B CA 1
ATOM 1452 C C . LYS B 1 82 ? 4.188 -8.484 -16.203 1 95.19 82 LYS B C 1
ATOM 1454 O O . LYS B 1 82 ? 3.697 -9.594 -16.406 1 95.19 82 LYS B O 1
ATOM 1459 N N . ALA B 1 83 ? 5.227 -8.016 -16.875 1 95.5 83 ALA B N 1
ATOM 1460 C CA . ALA B 1 83 ? 5.891 -8.805 -17.906 1 95.5 83 ALA B CA 1
ATOM 1461 C C . ALA B 1 83 ? 6.465 -10.094 -17.312 1 95.5 83 ALA B C 1
ATOM 1463 O O . ALA B 1 83 ? 6.355 -11.164 -17.922 1 95.5 83 ALA B O 1
ATOM 1464 N N . ALA B 1 84 ? 7.086 -10.023 -16.188 1 96.25 84 ALA B N 1
ATOM 1465 C CA . ALA B 1 84 ? 7.629 -11.203 -15.523 1 96.25 84 ALA B CA 1
ATOM 1466 C C . ALA B 1 84 ? 6.523 -12.188 -15.156 1 96.25 84 ALA B C 1
ATOM 1468 O O . ALA B 1 84 ? 6.684 -13.398 -15.312 1 96.25 84 ALA B O 1
ATOM 1469 N N . ALA B 1 85 ? 5.441 -11.672 -14.656 1 97.31 85 ALA B N 1
ATOM 1470 C CA . ALA B 1 85 ? 4.301 -12.516 -14.312 1 97.31 85 ALA B CA 1
ATOM 1471 C C . ALA B 1 85 ? 3.781 -13.258 -15.547 1 97.31 85 ALA B C 1
ATOM 1473 O O . ALA B 1 85 ? 3.529 -14.469 -15.484 1 97.31 85 ALA B O 1
ATOM 1474 N N . ARG B 1 86 ? 3.676 -12.508 -16.625 1 95.81 86 ARG B N 1
ATOM 1475 C CA . ARG B 1 86 ? 3.191 -13.078 -17.875 1 95.81 86 ARG B CA 1
ATOM 1476 C C . ARG B 1 86 ? 4.141 -14.148 -18.391 1 95.81 86 ARG B C 1
ATOM 1478 O O . ARG B 1 86 ? 3.703 -15.195 -18.859 1 95.81 86 ARG B O 1
ATOM 1485 N N . ALA B 1 87 ? 5.387 -13.852 -18.344 1 94.69 87 ALA B N 1
ATOM 1486 C CA . ALA B 1 87 ? 6.391 -14.812 -18.797 1 94.69 87 ALA B CA 1
ATOM 1487 C C . ALA B 1 87 ? 6.285 -16.125 -18.016 1 94.69 87 ALA B C 1
ATOM 1489 O O . ALA B 1 87 ? 6.387 -17.203 -18.594 1 94.69 87 ALA B O 1
ATOM 1490 N N . ASN B 1 88 ? 6.082 -15.992 -16.75 1 94.88 88 ASN B N 1
ATOM 1491 C CA . ASN B 1 88 ? 5.957 -17.188 -15.938 1 94.88 88 ASN B CA 1
ATOM 1492 C C . ASN B 1 88 ? 4.676 -17.953 -16.25 1 94.88 88 ASN B C 1
ATOM 1494 O O . ASN B 1 88 ? 4.676 -19.188 -16.312 1 94.88 88 ASN B O 1
ATOM 1498 N N . ALA B 1 89 ? 3.58 -17.25 -16.391 1 96 89 ALA B N 1
ATOM 1499 C CA . ALA B 1 89 ? 2.318 -17.875 -16.766 1 96 89 ALA B CA 1
ATOM 1500 C C . ALA B 1 89 ? 2.473 -18.688 -18.047 1 96 89 ALA B C 1
ATOM 1502 O O . ALA B 1 89 ? 1.982 -19.812 -18.156 1 96 89 ALA B O 1
ATOM 1503 N N . LYS B 1 90 ? 3.127 -18.078 -19.016 1 94.5 90 LYS B N 1
ATOM 1504 C CA . LYS B 1 90 ? 3.369 -18.75 -20.281 1 94.5 90 LYS B CA 1
ATOM 1505 C C . LYS B 1 90 ? 4.219 -20 -20.094 1 94.5 90 LYS B C 1
ATOM 1507 O O . LYS B 1 90 ? 3.922 -21.047 -20.672 1 94.5 90 LYS B O 1
ATOM 1512 N N . ARG B 1 91 ? 5.215 -19.922 -19.344 1 93.56 91 ARG B N 1
ATOM 1513 C CA . ARG B 1 91 ? 6.105 -21.047 -19.062 1 93.56 91 ARG B CA 1
ATOM 1514 C C . ARG B 1 91 ? 5.348 -22.203 -18.422 1 93.56 91 ARG B C 1
ATOM 1516 O O . ARG B 1 91 ? 5.617 -23.359 -18.734 1 93.56 91 ARG B O 1
ATOM 1523 N N . LEU B 1 92 ? 4.426 -21.844 -17.547 1 93.31 92 LEU B N 1
ATOM 1524 C CA . LEU B 1 92 ? 3.646 -22.828 -16.812 1 93.31 92 LEU B CA 1
ATOM 1525 C C . LEU B 1 92 ? 2.504 -23.375 -17.672 1 93.31 92 LEU B C 1
ATOM 1527 O O . LEU B 1 92 ? 1.842 -24.344 -17.312 1 93.31 92 LEU B O 1
ATOM 1531 N N . GLY B 1 93 ? 2.266 -22.688 -18.781 1 94.88 93 GLY B N 1
ATOM 1532 C CA . GLY B 1 93 ? 1.178 -23.094 -19.656 1 94.88 93 GLY B CA 1
ATOM 1533 C C . GLY B 1 93 ? -0.191 -22.734 -19.125 1 94.88 93 GLY B C 1
ATOM 1534 O O . GLY B 1 93 ? -1.171 -23.438 -19.359 1 94.88 93 GLY B O 1
ATOM 1535 N N . LEU B 1 94 ? -0.22 -21.719 -18.312 1 94.19 94 LEU B N 1
ATOM 1536 C CA . LEU B 1 94 ? -1.511 -21.281 -17.781 1 94.19 94 LEU B CA 1
ATOM 1537 C C . LEU B 1 94 ? -2.365 -20.672 -18.891 1 94.19 94 LEU B C 1
ATOM 1539 O O . LEU B 1 94 ? -1.881 -19.844 -19.688 1 94.19 94 LEU B O 1
ATOM 1543 N N . GLN B 1 95 ? -3.535 -21.078 -18.953 1 92 95 GLN B N 1
ATOM 1544 C CA . GLN B 1 95 ? -4.418 -20.625 -20.016 1 92 95 GLN B CA 1
ATOM 1545 C C . GLN B 1 95 ? -5.273 -19.453 -19.562 1 92 95 GLN B C 1
ATOM 1547 O O . GLN B 1 95 ? -5.598 -18.562 -20.359 1 92 95 GLN B O 1
ATOM 1552 N N . SER B 1 96 ? -5.758 -19.516 -18.359 1 93.38 96 SER B N 1
ATOM 1553 C CA . SER B 1 96 ? -6.586 -18.438 -17.797 1 93.38 96 SER B CA 1
ATOM 1554 C C . SER B 1 96 ? -6.043 -17.969 -16.453 1 93.38 96 SER B C 1
ATOM 1556 O O . SER B 1 96 ? -5.875 -18.75 -15.531 1 93.38 96 SER B O 1
ATOM 1558 N N . PHE B 1 97 ? -5.695 -16.734 -16.469 1 96.44 97 PHE B N 1
ATOM 1559 C CA . PHE B 1 97 ? -5.172 -16.141 -15.234 1 96.44 97 PHE B CA 1
ATOM 1560 C C . PHE B 1 97 ? -5.379 -14.633 -15.227 1 96.44 97 PHE B C 1
ATOM 1562 O O . PHE B 1 97 ? -5.691 -14.039 -16.266 1 96.44 97 PHE B O 1
ATOM 1569 N N . LYS B 1 98 ? -5.34 -14.008 -14.086 1 96.06 98 LYS B N 1
ATOM 1570 C CA . LYS B 1 98 ? -5.434 -12.562 -13.883 1 96.06 98 LYS B CA 1
ATOM 1571 C C . LYS B 1 98 ? -4.281 -12.047 -13.031 1 96.06 98 LYS B C 1
ATOM 1573 O O . LYS B 1 98 ? -3.479 -12.836 -12.523 1 96.06 98 LYS B O 1
ATOM 1578 N N . TYR B 1 99 ? -4.199 -10.727 -12.992 1 96.56 99 TYR B N 1
ATOM 1579 C CA . TYR B 1 99 ? -3.166 -10.047 -12.219 1 96.56 99 TYR B CA 1
ATOM 1580 C C . TYR B 1 99 ? -3.777 -9.242 -11.078 1 96.56 99 TYR B C 1
ATOM 1582 O O . TYR B 1 99 ? -4.84 -8.641 -11.242 1 96.56 99 TYR B O 1
ATOM 1590 N N . ILE B 1 100 ? -3.125 -9.234 -9.945 1 96.5 100 ILE B N 1
ATOM 1591 C CA . ILE B 1 100 ? -3.408 -8.273 -8.891 1 96.5 100 ILE B CA 1
ATOM 1592 C C . ILE B 1 100 ? -2.189 -7.379 -8.664 1 96.5 100 ILE B C 1
ATOM 1594 O O . ILE B 1 100 ? -1.13 -7.859 -8.258 1 96.5 100 ILE B O 1
ATOM 1598 N N . PRO B 1 101 ? -2.406 -6.133 -8.977 1 95 101 PRO B N 1
ATOM 1599 C CA . PRO B 1 101 ? -1.292 -5.211 -8.734 1 95 101 PRO B CA 1
ATOM 1600 C C . PRO B 1 101 ? -1.07 -4.934 -7.25 1 95 101 PRO B C 1
ATOM 1602 O O . PRO B 1 101 ? -2.035 -4.805 -6.488 1 95 101 PRO B O 1
ATOM 1605 N N . VAL B 1 102 ? 0.227 -4.883 -6.848 1 92.69 102 VAL B N 1
ATOM 1606 C CA . VAL B 1 102 ? 0.601 -4.547 -5.477 1 92.69 102 VAL B CA 1
ATOM 1607 C C . VAL B 1 102 ? 1.807 -3.609 -5.484 1 92.69 102 VAL B C 1
ATOM 1609 O O . VAL B 1 102 ? 2.529 -3.525 -6.48 1 92.69 102 VAL B O 1
ATOM 1612 N N . PRO B 1 103 ? 1.911 -2.828 -4.34 1 82.44 103 PRO B N 1
ATOM 1613 C CA . PRO B 1 103 ? 3.066 -1.929 -4.301 1 82.44 103 PRO B CA 1
ATOM 1614 C C . PRO B 1 103 ? 4.398 -2.68 -4.312 1 82.44 103 PRO B C 1
ATOM 1616 O O . PRO B 1 103 ? 4.469 -3.824 -3.863 1 82.44 103 PRO B O 1
#

pLDDT: mean 93.2, std 3.61, range [82.38, 98.06]

Solvent-accessible surface area (backbone atoms only — not comparable to full-atom values): 11479 Å² total; per-residue (Å²): 103,22,18,34,48,24,41,76,51,62,78,50,35,35,39,28,95,85,60,50,76,44,82,67,93,71,62,69,31,60,58,48,75,50,58,27,23,39,72,86,70,46,78,42,78,44,74,49,64,52,64,50,54,48,54,88,76,41,59,31,45,77,40,66,60,58,52,50,50,56,36,42,75,72,59,30,59,29,12,58,26,65,65,24,42,50,50,49,37,56,73,65,62,59,85,71,66,41,76,45,54,41,125,104,23,19,33,48,24,41,74,50,62,78,51,35,35,40,28,93,85,59,52,76,46,81,67,94,71,62,68,31,61,59,48,76,50,59,26,22,38,72,86,70,44,79,42,77,44,74,50,63,51,65,51,54,49,54,88,76,40,59,31,45,77,39,66,60,58,51,48,49,56,34,44,77,72,60,30,60,30,13,58,25,64,67,24,41,50,51,50,36,56,73,66,62,60,86,70,65,41,76,45,53,39,124

Secondary structure (DSSP, 8-state):
-EEEEE-SSSS--EE-TTS-EE-----B-SEEEEEEE-TTS-EEEEEEE-STTEETTEE-BS-HHHHHHHHHHTT---BSSHHHHHHHHHHHT-SS-EEEEE-/-EEEEE-SSSS--EE-TTS-EE-----B-SEEEEEEE-TTS-EEEEEEE-STTEETTEE-BS-HHHHHHHHHHTT---BSSHHHHHHHHHHHT-SS-EEEEE-

Radius of gyration: 18.61 Å; Cα contacts (8 Å, |Δi|>4): 425; chains: 2; bounding box: 34×54×38 Å

Sequence (206 aa):
MRYLLTTVHRIPKFYKPDGSIVELELDYLENKTISSIDEHGHLNHVKIGGTPPCVGNVWLVSSVEESLSCLSDLGVYPYINKAAARANAKRLGLQSFKYIPVPMRYLLTTVHRIPKFYKPDGSIVELELDYLENKTISSIDEHGHLNHVKIGGTPPCVGNVWLVSSVEESLSCLSDLGVYPYINKAAARANAKRLGLQSFKYIPVP

Organism: NCBI:txid190893

Foldseek 3Di:
DWKWKWFPDLQTWGAALLGDTHDDDFAFDQWDWDWDADPVRDIDIDIDGDRDQD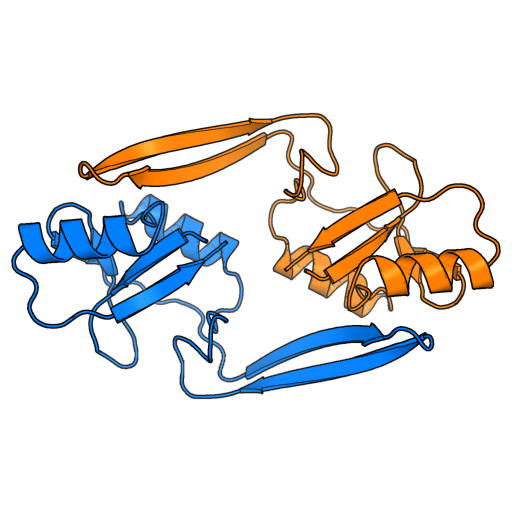DVQDGRGPDPVVVQVVCVVVRTHTGPDPVRVVVSCVVNVPDGIDIHHDD/DWKWKWFPDLQTWGAALLGDTHDDDFAFDQWDWDWDADPVRDIDIDIDGDRDQDDVQDGRGPDPVVVQVVCVVVRTHTGPDPVRVVVSCVVNVPDGIDIHHDD